Protein AF-A0A7S0US58-F1 (afdb_monomer)

Foldseek 3Di:
DVVVVVQVLLLQLLLPQQDDQDPDDPPDPPGPQASVSSCVVVVLLSVVQVVLCVLQPVVHDDVVLVVVLLVVQQVCPADLFRPQAWKWKQAPLAIDTDDRVHDLVSHDPLQSQLVVVVRVSSSSSCVSHVVVHDNDIDIAGEGADQAQDPVPPPPPCVVDRARAYEYFKHFPVHSYRFGHSPCVRRPVPDSVLLCLLPVDQDDLVQAQAAEEEEADFAFAPPSDVQQWAAEPVRHTDRGVSVSLLVVVVVVVDPRYHYYHDDPLLCLSNYQEYEADQHNGRDPCVVSNLSSVHAYAYEPRSMDGSCNSNDDDPPRHPYDRSHYSCRVVVD

InterPro domains:
  IPR006598 Glycosyl transferase CAP10 domain [PF05686] (82-321)
  IPR006598 Glycosyl transferase CAP10 domain [SM00672] (134-329)
  IPR051091 Protein O-Glucosyltransferase/Glycosyltransferase 90 [PTHR12203] (47-319)

Radius of gyration: 20.92 Å; Cα contacts (8 Å, |Δi|>4): 523; chains: 1; bounding box: 57×38×59 Å

Sequence (330 aa):
MRCQFHGFVFLIFLIFPCKEALSNQKISFEPAKTLLECEKRYSSFKRGFYDDLLPWQVSGINEDLATQLELRSALDGPRTNPTLGVTFVISNDQVLIRGSKTNLSQTFPWYAREYVIYAFVLEHLAKKFRNELPSKAIYLFITTDDTPTDHHDTPNTWKDPYLPLFRYSRTAASVGILIPDWPPYQYALSKEFLSHAYKNPKPWNKRARKMVMSGFAYHRADYDWRTQRYAENGTLAHSPRMYLGEFLAGANRSDIVVSEFIPMQEYGNFTMALHTDGIGFSSRLPKELSLGTLILRESSGYTSFWDRIIQPWVHYVPVYKFRAKEILWA

Organism: NCBI:txid51329

Secondary structure (DSSP, 8-state):
--HHHHHHHHHHHHSS--S---TTSS---PPPSSHHHHHHHTGGGHHHHHHHHGGGTTT---HHHHHHHHHHHHHS-S-SS-TT-EEEEEETTEEEEE--SS-GGGS-HHHHHHHHHHHHHHHHHHHHTTTTS-SS-EEEEE---SS---GGGSTT-TTSPPP-EEESEEETT---EE----HHHHS---HHHHHHHHHSPPPGGGSEEEEEEE-------TTSTTT--B-TTS-B-SSHHHHHHHHHHHTT-TTEEEES---GGGGGGEEEEEE---SS--TTHHHHHHTTPEEEEE--SEEEGGGGT--BTTTBEEE-SS-GGGGGG-

pLDDT: mean 79.07, std 17.09, range [24.03, 97.62]

Mean predicted aligned error: 8.27 Å

Structure (mmCIF, N/CA/C/O backbone):
data_AF-A0A7S0US58-F1
#
_entry.id   AF-A0A7S0US58-F1
#
loop_
_atom_site.group_PDB
_atom_site.id
_atom_site.type_symbol
_atom_site.label_atom_id
_atom_site.label_alt_id
_atom_site.label_comp_id
_atom_site.label_asym_id
_atom_site.label_entity_id
_atom_site.label_seq_id
_atom_site.pdbx_PDB_ins_code
_atom_site.Cartn_x
_atom_site.Cartn_y
_atom_site.Cartn_z
_atom_site.occupancy
_atom_site.B_iso_or_equiv
_atom_site.auth_seq_id
_atom_site.auth_comp_id
_atom_site.auth_asym_id
_atom_site.auth_atom_id
_atom_site.pdbx_PDB_model_num
ATOM 1 N N . MET A 1 1 ? -14.816 -14.844 26.844 1.00 30.86 1 MET A N 1
ATOM 2 C CA . MET A 1 1 ? -14.009 -13.832 26.121 1.00 30.86 1 MET A CA 1
ATOM 3 C C . MET A 1 1 ? -13.858 -14.053 24.602 1.00 30.86 1 MET A C 1
ATOM 5 O O . MET A 1 1 ? -13.259 -13.212 23.956 1.00 30.86 1 MET A O 1
ATOM 9 N N . ARG A 1 2 ? -14.464 -15.078 23.968 1.00 25.69 2 ARG A N 1
ATOM 10 C CA . ARG A 1 2 ? -14.423 -15.261 22.491 1.00 25.69 2 ARG A CA 1
ATOM 11 C C . ARG A 1 2 ? -15.353 -14.327 21.679 1.00 25.69 2 ARG A C 1
ATOM 13 O O . ARG A 1 2 ? -15.178 -14.202 20.469 1.00 25.69 2 ARG A O 1
ATOM 20 N N . CYS A 1 3 ? -16.315 -13.655 22.322 1.00 24.03 3 CYS A N 1
ATOM 21 C CA . CYS A 1 3 ? -17.336 -12.853 21.628 1.00 24.03 3 CYS A CA 1
ATOM 22 C C . CYS A 1 3 ? -16.891 -11.430 21.234 1.00 24.03 3 CYS A C 1
ATOM 24 O O . CYS A 1 3 ? -17.448 -10.878 20.293 1.00 24.03 3 CYS A O 1
ATOM 26 N N . GLN A 1 4 ? -15.876 -10.839 21.880 1.00 31.62 4 GLN A N 1
ATOM 27 C CA . GLN A 1 4 ? -15.386 -9.496 21.511 1.00 31.62 4 GLN A CA 1
ATOM 28 C C . GLN A 1 4 ? -14.518 -9.500 20.241 1.00 31.62 4 GLN A C 1
ATOM 30 O O . GLN A 1 4 ? -14.495 -8.517 19.508 1.00 31.62 4 GLN A O 1
ATOM 35 N N . PHE A 1 5 ? -13.877 -10.631 19.928 1.00 31.95 5 PHE A N 1
ATOM 36 C CA . PHE A 1 5 ? -13.021 -10.771 18.746 1.00 31.95 5 PHE A CA 1
ATOM 37 C C . PHE A 1 5 ? -13.810 -10.823 17.432 1.00 31.95 5 PHE A C 1
ATOM 39 O O . PHE A 1 5 ? -13.337 -10.347 16.405 1.00 31.95 5 PHE A O 1
ATOM 46 N N . HIS A 1 6 ? -15.037 -11.354 17.469 1.00 35.38 6 HIS A N 1
ATOM 47 C CA . HIS A 1 6 ? -15.921 -11.321 16.306 1.00 35.38 6 HIS A CA 1
ATOM 48 C C . HIS A 1 6 ? -16.316 -9.865 16.005 1.00 35.38 6 HIS A C 1
ATOM 50 O O . HIS A 1 6 ? -16.134 -9.435 14.873 1.00 35.38 6 HIS A O 1
ATOM 56 N N . GLY A 1 7 ? -16.685 -9.080 17.034 1.00 37.38 7 GLY A N 1
ATOM 57 C CA . GLY A 1 7 ? -16.943 -7.621 17.005 1.00 37.38 7 GLY A CA 1
ATOM 58 C C . GLY A 1 7 ? -15.948 -6.784 16.195 1.00 37.38 7 GLY A C 1
ATOM 59 O O . GLY A 1 7 ? -16.327 -5.909 15.422 1.00 37.38 7 GLY A O 1
ATOM 60 N N . PHE A 1 8 ? -14.660 -7.056 16.384 1.00 38.62 8 PHE A N 1
ATOM 61 C CA . PHE A 1 8 ? -13.577 -6.259 15.810 1.00 38.62 8 PHE A CA 1
ATOM 62 C C . PHE A 1 8 ? -13.214 -6.704 14.387 1.00 38.62 8 PHE A C 1
ATOM 64 O O . PHE A 1 8 ? -12.979 -5.873 13.514 1.00 38.62 8 PHE A O 1
ATOM 71 N N . VAL A 1 9 ? -13.279 -8.013 14.115 1.00 48.28 9 VAL A N 1
ATOM 72 C CA . VAL A 1 9 ? -13.208 -8.557 12.751 1.00 48.28 9 VAL A CA 1
ATOM 73 C C . VAL A 1 9 ? -14.402 -8.061 11.918 1.00 48.28 9 VAL A C 1
ATOM 75 O O . VAL A 1 9 ? -14.211 -7.709 10.756 1.00 48.28 9 VAL A O 1
ATOM 78 N N . PHE A 1 10 ? -15.595 -7.917 12.520 1.00 48.28 10 PHE A N 1
ATOM 79 C CA . PHE A 1 10 ? -16.778 -7.314 11.885 1.00 48.28 10 PHE A CA 1
ATOM 80 C C . PHE A 1 10 ? -16.511 -5.891 11.397 1.00 48.28 10 PHE A C 1
ATOM 82 O O . PHE A 1 10 ? -16.908 -5.565 10.285 1.00 48.28 10 PHE A O 1
ATOM 89 N N . LEU A 1 11 ? -15.792 -5.070 12.170 1.00 49.00 11 LEU A N 1
ATOM 90 C CA . LEU A 1 11 ? -15.498 -3.690 11.788 1.00 49.00 11 LEU A CA 1
ATOM 91 C C . LEU A 1 11 ? -14.531 -3.582 10.618 1.00 49.00 11 LEU A C 1
ATOM 93 O O . LEU A 1 11 ? -14.578 -2.646 9.835 1.00 49.00 11 LEU A O 1
ATOM 97 N N . ILE A 1 12 ? -13.655 -4.560 10.479 1.00 50.50 12 ILE A N 1
ATOM 98 C CA . ILE A 1 12 ? -12.673 -4.552 9.417 1.00 50.50 12 ILE A CA 1
ATOM 99 C C . ILE A 1 12 ? -13.290 -5.019 8.083 1.00 50.50 12 ILE A C 1
ATOM 101 O O . ILE A 1 12 ? -12.920 -4.530 7.016 1.00 50.50 12 ILE A O 1
ATOM 105 N N . PHE A 1 13 ? -14.330 -5.858 8.138 1.00 46.91 13 PHE A N 1
ATOM 106 C CA . PHE A 1 13 ? -15.211 -6.110 6.992 1.00 46.91 13 PHE A CA 1
ATOM 107 C C . PHE A 1 13 ? -16.133 -4.934 6.659 1.00 46.91 13 PHE A C 1
ATOM 109 O O . PHE A 1 13 ? -16.643 -4.875 5.538 1.00 46.91 13 PHE A O 1
ATOM 116 N N . LEU A 1 14 ? -16.306 -3.976 7.579 1.00 41.66 14 LEU A N 1
ATOM 117 C CA . LEU A 1 14 ? -16.910 -2.695 7.237 1.00 41.66 14 LEU A CA 1
ATOM 118 C C . LEU A 1 14 ? -15.986 -1.896 6.330 1.00 41.66 14 LEU A C 1
ATOM 120 O O . LEU A 1 14 ? -16.503 -1.263 5.436 1.00 41.66 14 LEU A O 1
ATOM 124 N N . ILE A 1 15 ? -14.656 -1.978 6.446 1.00 45.16 15 ILE A N 1
ATOM 125 C CA . ILE A 1 15 ? -13.654 -1.232 5.646 1.00 45.16 15 ILE A CA 1
ATOM 126 C C . ILE A 1 15 ? -13.621 -1.692 4.161 1.00 45.16 15 ILE A C 1
ATOM 128 O O . ILE A 1 15 ? -12.604 -1.643 3.479 1.00 45.16 15 ILE A O 1
ATOM 132 N N . PHE A 1 16 ? -14.760 -2.082 3.593 1.00 39.50 16 PHE A N 1
ATOM 133 C CA . PHE A 1 16 ? -14.989 -2.179 2.162 1.00 39.50 16 PHE A CA 1
ATOM 134 C C . PHE A 1 16 ? -16.171 -1.296 1.763 1.00 39.50 16 PHE A C 1
ATOM 136 O O . PHE A 1 16 ? -17.272 -1.461 2.293 1.00 39.50 16 PHE A O 1
ATOM 143 N N . PRO A 1 17 ? -16.012 -0.392 0.782 1.00 35.12 17 PRO A N 1
ATOM 144 C CA . PRO A 1 17 ? -17.088 0.475 0.356 1.00 35.12 17 PRO A CA 1
ATOM 145 C C . PRO A 1 17 ? -18.034 -0.387 -0.474 1.00 35.12 17 PRO A C 1
ATOM 147 O O . PRO A 1 17 ? -17.830 -0.634 -1.662 1.00 35.12 17 PRO A O 1
ATOM 150 N N . CYS A 1 18 ? -19.067 -0.910 0.168 1.00 38.78 18 CYS A N 1
ATOM 151 C CA . CYS A 1 18 ? -20.062 -1.711 -0.508 1.00 38.78 18 CYS A CA 1
ATOM 152 C C . CYS A 1 18 ? -21.175 -0.778 -1.022 1.00 38.78 18 CYS A C 1
ATOM 154 O O . CYS A 1 18 ? -22.256 -0.766 -0.437 1.00 38.78 18 CYS A O 1
ATOM 156 N N . LYS A 1 19 ? -20.927 0.035 -2.073 1.00 41.12 19 LYS A N 1
ATOM 157 C CA . LYS A 1 19 ? -22.003 0.736 -2.816 1.00 41.12 19 LYS A CA 1
ATOM 158 C C . LYS A 1 19 ? -21.656 1.268 -4.229 1.00 41.12 19 LYS A C 1
ATOM 160 O O . LYS A 1 19 ? -20.634 1.900 -4.459 1.00 41.12 19 LYS A O 1
ATOM 165 N N . GLU A 1 20 ? -22.601 1.021 -5.145 1.00 36.56 20 GLU A N 1
ATOM 166 C CA . GLU A 1 20 ? -23.271 1.964 -6.078 1.00 36.56 20 GLU A CA 1
ATOM 167 C C . GLU A 1 20 ? -22.525 2.814 -7.123 1.00 36.56 20 GLU A C 1
ATOM 169 O O . GLU A 1 20 ? -23.162 3.628 -7.785 1.00 36.56 20 GLU A O 1
ATOM 174 N N . ALA A 1 21 ? -21.248 2.591 -7.421 1.00 34.00 21 ALA A N 1
ATOM 175 C CA . ALA A 1 21 ? -20.608 3.340 -8.513 1.00 34.00 21 ALA A CA 1
ATOM 176 C C . ALA A 1 21 ? -20.764 2.724 -9.925 1.00 34.00 21 ALA A C 1
ATOM 178 O O . ALA A 1 21 ? -20.231 3.285 -10.872 1.00 34.00 21 ALA A O 1
ATOM 179 N N . LEU A 1 22 ? -21.475 1.608 -10.147 1.00 37.38 22 LEU A N 1
ATOM 180 C CA . LEU A 1 22 ? -21.397 0.844 -11.417 1.00 37.38 22 LEU A CA 1
ATOM 181 C C . LEU A 1 22 ? -22.714 0.668 -12.204 1.00 37.38 22 LEU A C 1
ATOM 183 O O . LEU A 1 22 ? -22.825 -0.255 -13.007 1.00 37.38 22 LEU A O 1
ATOM 187 N N . SER A 1 23 ? -23.694 1.570 -12.084 1.00 33.84 23 SER A N 1
ATOM 188 C CA . SER A 1 23 ? -24.804 1.586 -13.052 1.00 33.84 23 SER A CA 1
ATOM 189 C C . SER A 1 23 ? -24.315 2.138 -14.402 1.00 33.84 23 SER A C 1
ATOM 191 O O . SER A 1 23 ? -23.932 3.306 -14.509 1.00 33.84 23 SER A O 1
ATOM 193 N N . ASN A 1 24 ? -24.154 1.233 -15.379 1.00 36.81 24 ASN A N 1
ATOM 194 C CA . ASN A 1 24 ? -24.432 1.394 -16.824 1.00 36.81 24 ASN A CA 1
ATOM 195 C C . ASN A 1 24 ? -23.762 0.332 -17.730 1.00 36.81 24 ASN A C 1
ATOM 197 O O . ASN A 1 24 ? -23.768 0.499 -18.945 1.00 36.81 24 ASN A O 1
ATOM 201 N N . GLN A 1 25 ? -23.239 -0.789 -17.210 1.00 36.00 25 GLN A N 1
ATOM 202 C CA . GLN A 1 25 ? -22.951 -1.986 -18.027 1.00 36.00 25 GLN A CA 1
ATOM 203 C C . GLN A 1 25 ? -23.190 -3.293 -17.248 1.00 36.00 25 GLN A C 1
ATOM 205 O O . GLN A 1 25 ? -23.145 -3.295 -16.024 1.00 36.00 25 GLN A O 1
ATOM 210 N N . LYS A 1 26 ? -23.448 -4.385 -17.990 1.00 36.00 26 LYS A N 1
ATOM 211 C CA . LYS A 1 26 ? -23.805 -5.776 -17.605 1.00 36.00 26 LYS A CA 1
ATOM 212 C C . LYS A 1 26 ? -22.795 -6.528 -16.697 1.00 36.00 26 LYS A C 1
ATOM 214 O O . LYS A 1 26 ? -22.579 -7.721 -16.862 1.00 36.00 26 LYS A O 1
ATOM 219 N N . ILE A 1 27 ? -22.189 -5.861 -15.721 1.00 36.34 27 ILE A N 1
ATOM 220 C CA . ILE A 1 27 ? -21.549 -6.498 -14.567 1.00 36.34 27 ILE A CA 1
ATOM 221 C C . ILE A 1 27 ? -22.292 -5.961 -13.342 1.00 36.34 27 ILE A C 1
ATOM 223 O O . ILE A 1 27 ? -21.920 -4.940 -12.764 1.00 36.34 27 ILE A O 1
ATOM 227 N N . SER A 1 28 ? -23.413 -6.597 -12.992 1.00 36.00 28 SER A N 1
ATOM 228 C CA . SER A 1 28 ? -24.166 -6.250 -11.787 1.00 36.00 28 SER A CA 1
ATOM 229 C C . SER A 1 28 ? -23.396 -6.750 -10.569 1.00 36.00 28 SER A C 1
ATOM 231 O O . SER A 1 28 ? -23.552 -7.889 -10.134 1.00 36.00 28 SER A O 1
ATOM 233 N N . PHE A 1 29 ? -22.545 -5.901 -10.000 1.00 44.81 29 PHE A N 1
ATOM 234 C CA . PHE A 1 29 ? -22.113 -6.109 -8.626 1.00 44.81 29 PHE A CA 1
ATOM 235 C C . PHE A 1 29 ? -23.274 -5.710 -7.719 1.00 44.81 29 PHE A C 1
ATOM 237 O O . PHE A 1 29 ? -23.384 -4.545 -7.337 1.00 44.81 29 PHE A O 1
ATOM 244 N N . GLU A 1 30 ? -24.153 -6.659 -7.393 1.00 45.44 30 GLU A N 1
ATOM 245 C CA . GLU A 1 30 ? -25.135 -6.421 -6.338 1.00 45.44 30 GLU A CA 1
ATOM 246 C C . GLU A 1 30 ? -24.379 -6.061 -5.044 1.00 45.44 30 GLU A C 1
ATOM 248 O O . GLU A 1 30 ? -23.398 -6.733 -4.685 1.00 45.44 30 GLU A O 1
ATOM 253 N N . PRO A 1 31 ? -24.729 -4.944 -4.382 1.00 55.50 31 PRO A N 1
ATOM 254 C CA . PRO A 1 31 ? -24.108 -4.591 -3.118 1.00 55.50 31 PRO A CA 1
ATOM 255 C C . PRO A 1 31 ? -24.490 -5.645 -2.083 1.00 55.50 31 PRO A C 1
ATOM 257 O O . PRO A 1 31 ? -25.644 -6.066 -2.036 1.00 55.50 31 PRO A O 1
ATOM 260 N N . ALA A 1 32 ? -23.541 -6.020 -1.224 1.00 57.69 32 ALA A N 1
ATOM 261 C CA . ALA A 1 32 ? -23.880 -6.816 -0.056 1.00 57.69 32 ALA A CA 1
ATOM 262 C C . ALA A 1 32 ? -24.886 -6.024 0.790 1.00 57.69 32 ALA A C 1
ATOM 264 O O . ALA A 1 32 ? -24.651 -4.854 1.124 1.00 57.69 32 ALA A O 1
ATOM 265 N N . LYS A 1 33 ? -26.026 -6.645 1.067 1.00 71.31 33 LYS A N 1
ATOM 266 C CA . LYS A 1 33 ? -27.138 -6.109 1.854 1.00 71.31 33 LYS A CA 1
ATOM 267 C C . LYS A 1 33 ? -26.963 -6.388 3.344 1.00 71.31 33 LYS A C 1
ATOM 269 O O . LYS A 1 33 ? -27.596 -5.718 4.148 1.00 71.31 33 LYS A O 1
ATOM 274 N N . THR A 1 34 ? -26.111 -7.353 3.688 1.00 75.56 34 THR A N 1
ATOM 275 C CA . THR A 1 34 ? -25.852 -7.823 5.058 1.00 75.56 34 THR A CA 1
ATOM 276 C C . THR A 1 34 ? -24.352 -8.007 5.293 1.00 75.56 34 THR A C 1
ATOM 278 O O . THR A 1 34 ? -23.595 -8.176 4.327 1.00 75.56 34 THR A O 1
ATOM 281 N N . LEU A 1 35 ? -23.895 -8.038 6.553 1.00 68.94 35 LEU A N 1
ATOM 282 C CA . LEU A 1 35 ? -22.494 -8.377 6.848 1.00 68.94 35 LEU A CA 1
ATOM 283 C C . LEU A 1 35 ? -22.123 -9.781 6.377 1.00 68.94 35 LEU A C 1
ATOM 285 O O . LEU A 1 35 ? -21.000 -9.985 5.926 1.00 68.94 35 LEU A O 1
ATOM 289 N N . LEU A 1 36 ? -23.048 -10.741 6.430 1.00 75.81 36 LEU A N 1
ATOM 290 C CA . LEU A 1 36 ? -22.784 -12.108 5.975 1.00 75.81 36 LEU A CA 1
ATOM 291 C C . LEU A 1 36 ? -22.430 -12.151 4.480 1.00 75.81 36 LEU A C 1
ATOM 293 O O . LEU A 1 36 ? -21.547 -12.899 4.058 1.00 75.81 36 LEU A O 1
ATOM 297 N N . GLU A 1 37 ? -23.107 -11.344 3.665 1.00 76.25 37 GLU A N 1
ATOM 298 C CA . GLU A 1 37 ? -22.780 -11.205 2.244 1.00 76.25 37 GLU A CA 1
ATOM 299 C C . GLU A 1 37 ? -21.422 -10.520 2.036 1.00 76.25 37 GLU A C 1
ATOM 301 O O . GLU A 1 37 ? -20.647 -10.961 1.183 1.00 76.25 37 GLU A O 1
ATOM 306 N N . CYS A 1 38 ? -21.093 -9.498 2.838 1.00 70.38 38 CYS A N 1
ATOM 307 C CA . CYS A 1 38 ? -19.760 -8.884 2.840 1.00 70.38 38 CYS A CA 1
ATOM 308 C C . CYS A 1 38 ? -18.674 -9.905 3.195 1.00 70.38 38 CYS A C 1
ATOM 310 O O . CYS A 1 38 ? -17.680 -10.014 2.480 1.00 70.38 38 CYS A O 1
ATOM 312 N N . GLU A 1 39 ? -18.869 -10.680 4.261 1.00 75.00 39 GLU A N 1
ATOM 313 C CA . GLU A 1 39 ? -17.908 -11.682 4.720 1.00 75.00 39 GLU A CA 1
ATOM 314 C C . GLU A 1 39 ? -17.645 -12.725 3.633 1.00 75.00 39 GLU A C 1
ATOM 316 O O . GLU A 1 39 ? -16.491 -13.036 3.341 1.00 75.00 39 GLU A O 1
ATOM 321 N N . LYS A 1 40 ? -18.696 -13.226 2.973 1.00 79.31 40 LYS A N 1
ATOM 322 C CA . LYS A 1 40 ? -18.543 -14.157 1.847 1.00 79.31 40 LYS A CA 1
ATOM 323 C C . LYS A 1 40 ? -17.756 -13.525 0.702 1.00 79.31 40 LYS A C 1
ATOM 325 O O . LYS A 1 40 ? -16.823 -14.145 0.190 1.00 79.31 40 LYS A O 1
ATOM 330 N N . ARG A 1 41 ? -18.104 -12.291 0.325 1.00 78.25 41 ARG A N 1
ATOM 331 C CA . ARG A 1 41 ? -17.490 -11.568 -0.797 1.00 78.25 41 ARG A CA 1
ATOM 332 C C . ARG A 1 41 ? -16.015 -11.240 -0.571 1.00 78.25 41 ARG A C 1
ATOM 334 O O . ARG A 1 41 ? -15.238 -11.306 -1.516 1.00 78.25 41 ARG A O 1
ATOM 341 N N . TYR A 1 42 ? -15.636 -10.897 0.656 1.00 80.31 42 TYR A N 1
ATOM 342 C CA . TYR A 1 42 ? -14.272 -10.495 1.017 1.00 80.31 42 TYR A CA 1
ATOM 343 C C . TYR A 1 42 ? -13.529 -11.566 1.824 1.00 80.31 42 TYR A C 1
ATOM 345 O O . TYR A 1 42 ? -12.492 -11.293 2.430 1.00 80.31 42 TYR A O 1
ATOM 353 N N . SER A 1 43 ? -14.029 -12.803 1.806 1.00 84.81 43 SER A N 1
ATOM 354 C CA . SER A 1 43 ? -13.469 -13.950 2.529 1.00 84.81 43 SER A CA 1
ATOM 355 C C . SER A 1 43 ? -11.991 -14.202 2.218 1.00 84.81 43 SER A C 1
ATOM 357 O O . SER A 1 43 ? -11.250 -14.629 3.102 1.00 84.81 43 SER A O 1
ATOM 359 N N . SER A 1 44 ? -11.527 -13.856 1.014 1.00 86.81 44 SER A N 1
ATOM 360 C CA . SER A 1 44 ? -10.116 -13.956 0.617 1.00 86.81 44 SER A CA 1
ATOM 361 C C . SER A 1 44 ? -9.174 -13.111 1.485 1.00 86.81 44 SER A C 1
ATOM 363 O O . SER A 1 44 ? -8.014 -13.469 1.649 1.00 86.81 44 SER A O 1
ATOM 365 N N . PHE A 1 45 ? -9.661 -12.025 2.093 1.00 86.31 45 PHE A N 1
ATOM 366 C CA . PHE A 1 45 ? -8.872 -11.170 2.987 1.00 86.31 45 PHE A CA 1
ATOM 367 C C . PHE A 1 45 ? -8.896 -11.624 4.450 1.00 86.31 45 PHE A C 1
ATOM 369 O O . PHE A 1 45 ? -8.083 -11.151 5.248 1.00 86.31 45 PHE A O 1
ATOM 376 N N . LYS A 1 46 ? -9.813 -12.535 4.810 1.00 85.00 46 LYS A N 1
ATOM 377 C CA . LYS A 1 46 ? -10.111 -12.926 6.196 1.00 85.00 46 LYS A CA 1
ATOM 378 C C . LYS A 1 46 ? -8.871 -13.417 6.940 1.00 85.00 46 LYS A C 1
ATOM 380 O O . LYS A 1 46 ? -8.624 -12.988 8.062 1.00 85.00 46 LYS A O 1
ATOM 385 N N . ARG A 1 47 ? -8.072 -14.279 6.303 1.0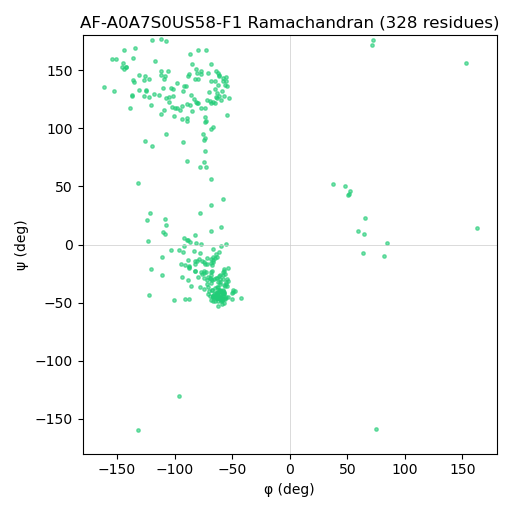0 86.75 47 ARG A N 1
ATOM 386 C CA . ARG A 1 47 ? -6.850 -14.832 6.905 1.00 86.75 47 ARG A CA 1
ATOM 387 C C . ARG A 1 47 ? -5.861 -13.734 7.296 1.00 86.75 47 ARG A C 1
ATOM 389 O O . ARG A 1 47 ? -5.467 -13.677 8.451 1.00 86.75 47 ARG A O 1
ATOM 396 N N . GLY A 1 48 ? -5.545 -12.827 6.372 1.00 87.25 48 GLY A N 1
ATOM 397 C CA . GLY A 1 48 ? -4.590 -11.753 6.645 1.00 87.25 48 GLY A CA 1
ATOM 398 C C . GLY A 1 48 ? -5.053 -10.789 7.742 1.00 87.25 48 GLY A C 1
ATOM 399 O O . GLY A 1 48 ? -4.224 -10.254 8.460 1.00 87.25 48 GLY A O 1
ATOM 400 N N . PHE A 1 49 ? -6.365 -10.595 7.930 1.00 84.62 49 PHE A N 1
ATOM 401 C CA . PHE A 1 49 ? -6.857 -9.821 9.077 1.00 84.62 49 PHE A CA 1
ATOM 402 C C . PHE A 1 49 ? -6.659 -10.537 10.408 1.00 84.62 49 PHE A C 1
ATOM 404 O O . PHE A 1 49 ? -6.322 -9.889 11.393 1.00 84.62 49 PHE A O 1
ATOM 411 N N . TYR A 1 50 ? -6.874 -11.853 10.459 1.00 87.31 50 TYR A N 1
ATOM 412 C CA . TYR A 1 50 ? -6.589 -12.601 11.681 1.00 87.31 50 TYR A CA 1
ATOM 413 C C . TYR A 1 50 ? -5.111 -12.551 12.029 1.00 87.31 50 TYR A C 1
ATOM 415 O O . TYR A 1 50 ? -4.802 -12.322 13.194 1.00 87.31 50 TYR A O 1
ATOM 423 N N . ASP A 1 51 ? -4.238 -12.703 11.030 1.00 89.94 51 ASP A N 1
ATOM 424 C CA . ASP A 1 51 ? -2.788 -12.620 11.207 1.00 89.94 51 ASP A CA 1
ATOM 425 C C . ASP A 1 51 ? -2.385 -11.261 11.814 1.00 89.94 51 ASP A C 1
ATOM 427 O O . ASP A 1 51 ? -1.599 -11.211 12.757 1.00 89.94 51 ASP A O 1
ATOM 431 N N . ASP A 1 52 ? -3.005 -10.169 11.358 1.00 90.56 52 ASP A N 1
ATOM 432 C CA . ASP A 1 52 ? -2.764 -8.818 11.879 1.00 90.56 52 ASP A CA 1
ATOM 433 C C . ASP A 1 52 ? -3.271 -8.606 13.308 1.00 90.56 52 ASP A C 1
ATOM 435 O O . ASP A 1 52 ? -2.743 -7.766 14.026 1.00 90.56 52 ASP A O 1
ATOM 439 N N . LEU A 1 53 ? -4.287 -9.356 13.739 1.00 89.06 53 LEU A N 1
ATOM 440 C CA . LEU A 1 53 ? -4.863 -9.247 15.080 1.00 89.06 53 LEU A CA 1
ATOM 441 C C . LEU A 1 53 ? -4.238 -10.218 16.091 1.00 89.06 53 LEU A C 1
ATOM 443 O O . LEU A 1 53 ? -4.548 -10.125 17.283 1.00 89.06 53 LEU A O 1
ATOM 447 N N . LEU A 1 54 ? -3.361 -11.130 15.651 1.00 88.44 54 LEU A N 1
ATOM 448 C CA . LEU A 1 54 ? -2.689 -12.100 16.522 1.00 88.44 54 LEU A CA 1
ATOM 449 C C . LEU A 1 54 ? -2.031 -11.469 17.761 1.00 88.44 54 LEU A C 1
ATOM 451 O O . LEU A 1 54 ? -2.219 -12.037 18.842 1.00 88.44 54 LEU A O 1
ATOM 455 N N . PRO A 1 55 ? -1.341 -10.308 17.681 1.00 87.69 55 PRO A N 1
ATOM 456 C CA . PRO A 1 55 ? -0.690 -9.714 18.852 1.00 87.69 55 PRO A CA 1
ATOM 457 C C . PRO A 1 55 ? -1.646 -9.416 20.015 1.00 87.69 55 PRO A C 1
ATOM 459 O O . PRO A 1 55 ? -1.233 -9.442 21.171 1.00 87.69 55 PRO A O 1
ATOM 462 N N . TRP A 1 56 ? -2.932 -9.189 19.727 1.00 87.56 56 TRP A N 1
ATOM 463 C CA . TRP A 1 56 ? -3.957 -8.859 20.722 1.00 87.56 56 TRP A CA 1
ATOM 464 C C . TRP A 1 56 ? -4.973 -9.982 20.943 1.00 87.56 56 TRP A C 1
ATOM 466 O O . TRP A 1 56 ? -5.988 -9.771 21.606 1.00 87.56 56 TRP A O 1
ATOM 476 N N . GLN A 1 57 ? 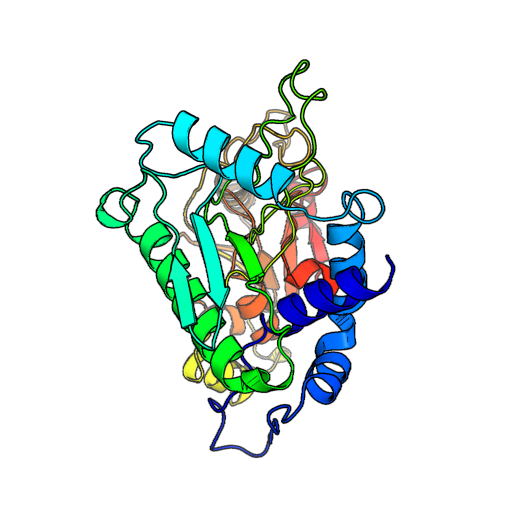-4.738 -11.187 20.412 1.00 85.94 57 GLN A N 1
ATOM 477 C CA . GLN A 1 57 ? -5.707 -12.285 20.503 1.00 85.94 57 GLN A CA 1
ATOM 478 C C . GLN A 1 57 ? -5.987 -12.724 21.945 1.00 85.94 57 GLN A C 1
ATOM 480 O O . GLN A 1 57 ? -7.120 -13.077 22.278 1.00 85.94 57 GLN A O 1
ATOM 485 N N . VAL A 1 58 ? -4.959 -12.701 22.796 1.00 81.69 58 VAL A N 1
ATOM 486 C CA . VAL A 1 58 ? -5.046 -13.146 24.194 1.00 81.69 58 VAL A CA 1
ATOM 487 C C . VAL A 1 58 ? -5.413 -11.993 25.126 1.00 81.69 58 VAL A C 1
ATOM 489 O O . VAL A 1 58 ? -6.304 -12.147 25.958 1.00 81.69 58 VAL A O 1
ATOM 492 N N . SER A 1 59 ? -4.752 -10.841 24.984 1.00 81.12 59 SER A N 1
ATOM 493 C CA . SER A 1 59 ? -4.959 -9.669 25.849 1.00 81.12 59 SER A CA 1
ATOM 494 C C . SER A 1 59 ? -6.236 -8.891 25.525 1.00 81.12 59 SER A C 1
ATOM 496 O O . SER A 1 59 ? -6.750 -8.165 26.373 1.00 81.12 59 SER A O 1
ATOM 498 N N . GLY A 1 60 ? -6.733 -9.021 24.294 1.00 84.25 60 GLY A N 1
ATOM 499 C CA . GLY A 1 60 ? -7.736 -8.129 23.732 1.00 84.25 60 GLY A CA 1
ATOM 500 C C . GLY A 1 60 ? -7.178 -6.738 23.418 1.00 84.25 60 GLY A C 1
ATOM 501 O O . GLY A 1 60 ? -6.051 -6.388 23.776 1.00 84.25 60 GLY A O 1
ATOM 502 N N . ILE A 1 61 ? -8.010 -5.947 22.741 1.00 83.62 61 ILE A N 1
ATOM 503 C CA . ILE A 1 61 ? -7.852 -4.499 22.595 1.00 83.62 61 ILE A CA 1
ATOM 504 C C . ILE A 1 61 ? -8.817 -3.873 23.602 1.00 83.62 61 ILE A C 1
ATOM 506 O O . ILE A 1 61 ? -10.032 -4.020 23.461 1.00 83.62 61 ILE A O 1
ATOM 510 N N . ASN A 1 62 ? -8.281 -3.261 24.655 1.00 78.62 62 ASN A N 1
ATOM 511 C CA . ASN A 1 62 ? -9.044 -2.767 25.801 1.00 78.62 62 ASN A CA 1
ATOM 512 C C . ASN A 1 62 ? -8.878 -1.246 25.988 1.00 78.62 62 ASN A C 1
ATOM 514 O O . ASN A 1 62 ? -8.125 -0.590 25.266 1.00 78.62 62 ASN A O 1
ATOM 518 N N . GLU A 1 63 ? -9.608 -0.686 26.954 1.00 77.00 63 GLU A N 1
ATOM 519 C CA . GLU A 1 63 ? -9.575 0.750 27.265 1.00 77.00 63 GLU A CA 1
ATOM 520 C C . GLU A 1 63 ? -8.199 1.219 27.769 1.00 77.00 63 GLU A C 1
ATOM 522 O O . GLU A 1 63 ? -7.814 2.360 27.510 1.00 77.00 63 GLU A O 1
ATOM 527 N N . ASP A 1 64 ? -7.415 0.345 28.409 1.00 80.69 64 ASP A N 1
ATOM 528 C CA . ASP A 1 64 ? -6.057 0.676 28.855 1.00 80.69 64 ASP A CA 1
ATOM 529 C C . ASP A 1 64 ? -5.125 0.915 27.661 1.00 80.69 64 ASP A C 1
ATOM 531 O O . ASP A 1 64 ? -4.391 1.902 27.639 1.00 80.69 64 ASP A O 1
ATOM 535 N N . LEU A 1 65 ? -5.186 0.061 26.631 1.00 79.25 65 LEU A N 1
ATOM 536 C CA . LEU A 1 65 ? -4.432 0.247 25.386 1.00 79.25 65 LEU A CA 1
ATOM 537 C C . LEU A 1 65 ? -4.848 1.532 24.664 1.00 79.25 65 LEU A C 1
ATOM 539 O O . LEU A 1 65 ? -3.989 2.266 24.178 1.00 79.25 65 LEU A O 1
ATOM 543 N N . ALA A 1 66 ? -6.150 1.827 24.635 1.00 76.88 66 ALA A N 1
ATOM 544 C CA . ALA A 1 66 ? -6.664 3.078 24.086 1.00 76.88 66 ALA A CA 1
ATOM 545 C C . ALA A 1 66 ? -6.112 4.298 24.842 1.00 76.88 66 ALA A C 1
ATOM 547 O O . ALA A 1 66 ? -5.621 5.246 24.231 1.00 76.88 66 ALA A O 1
ATOM 548 N N . THR A 1 67 ? -6.119 4.237 26.173 1.00 80.44 67 THR A N 1
ATOM 549 C CA . THR A 1 67 ? -5.601 5.298 27.044 1.00 80.44 67 THR A CA 1
ATOM 550 C C . THR A 1 67 ? -4.099 5.495 26.851 1.00 80.44 67 THR A C 1
ATOM 552 O O . THR A 1 67 ? -3.637 6.625 26.715 1.00 80.44 67 THR A O 1
ATOM 555 N N . GLN A 1 68 ? -3.319 4.413 26.782 1.00 80.31 68 GLN A N 1
ATOM 556 C CA . GLN A 1 68 ? -1.879 4.491 26.522 1.00 80.31 68 GLN A CA 1
ATOM 557 C C . GLN A 1 68 ? -1.574 5.138 25.173 1.00 80.31 68 GLN A C 1
ATOM 559 O O . GLN A 1 68 ? -0.643 5.936 25.067 1.00 80.31 68 GLN A O 1
ATOM 564 N N . LEU A 1 69 ? -2.360 4.820 24.148 1.00 77.88 69 LEU A N 1
ATOM 565 C CA . LEU A 1 69 ? -2.190 5.393 22.823 1.00 77.88 69 LEU A CA 1
ATOM 566 C C . LEU A 1 69 ? -2.497 6.891 22.815 1.00 77.88 69 LEU A C 1
ATOM 568 O O . LEU A 1 69 ? -1.707 7.666 22.281 1.00 77.88 69 LEU A O 1
ATOM 572 N N . GLU A 1 70 ? -3.577 7.314 23.471 1.00 76.75 70 GLU A N 1
ATOM 573 C CA . GLU A 1 70 ? -3.906 8.733 23.644 1.00 76.75 70 GLU A CA 1
ATOM 574 C C . GLU A 1 70 ? -2.813 9.486 24.410 1.00 76.75 70 GLU A C 1
ATOM 576 O O . GLU A 1 70 ? -2.405 10.573 23.997 1.00 76.75 70 GLU A O 1
ATOM 581 N N . LEU A 1 71 ? -2.284 8.892 25.484 1.00 78.94 71 LEU A N 1
ATOM 582 C CA . LEU A 1 71 ? -1.180 9.466 26.253 1.00 78.94 71 LEU A CA 1
ATOM 583 C C . LEU A 1 71 ? 0.081 9.614 25.400 1.00 78.94 71 LEU A C 1
ATOM 585 O O . LEU A 1 71 ? 0.693 10.680 25.397 1.00 78.94 71 LEU A O 1
ATOM 589 N N . ARG A 1 72 ? 0.458 8.585 24.634 1.00 77.25 72 ARG A N 1
ATOM 590 C CA . ARG A 1 72 ? 1.630 8.657 23.751 1.00 77.25 72 ARG A CA 1
ATOM 591 C C . ARG A 1 72 ? 1.421 9.644 22.603 1.00 77.25 72 ARG A C 1
ATOM 593 O O . ARG A 1 72 ? 2.332 10.407 22.303 1.00 77.25 72 ARG A O 1
ATOM 600 N N . SER A 1 73 ? 0.222 9.704 22.024 1.00 73.19 73 SER A N 1
ATOM 601 C CA . SER A 1 73 ? -0.145 10.709 21.016 1.00 73.19 73 SER A CA 1
ATOM 602 C C . SER A 1 73 ? -0.032 12.131 21.583 1.00 73.19 73 SER A C 1
ATOM 604 O O . SER A 1 73 ? 0.503 13.025 20.932 1.00 73.19 73 SER A O 1
ATOM 606 N N . ALA A 1 74 ? -0.435 12.344 22.840 1.00 70.75 74 ALA A N 1
ATOM 607 C CA . ALA A 1 74 ? -0.296 13.632 23.517 1.00 70.75 74 ALA A CA 1
ATOM 608 C C . ALA A 1 74 ? 1.165 14.027 23.817 1.00 70.75 74 ALA A C 1
ATOM 610 O O . ALA A 1 74 ? 1.440 15.223 23.985 1.00 70.75 74 ALA A O 1
ATOM 611 N N . LEU A 1 75 ? 2.073 13.046 23.897 1.00 71.31 75 LEU A N 1
ATOM 612 C CA . LEU A 1 75 ? 3.515 13.225 24.101 1.00 71.31 75 LEU A CA 1
ATOM 613 C C . LEU A 1 75 ? 4.298 13.413 22.794 1.00 71.31 75 LEU A C 1
ATOM 615 O O . LEU A 1 75 ? 5.394 13.963 22.843 1.00 71.31 75 LEU A O 1
ATOM 619 N N . ASP A 1 76 ? 3.743 13.026 21.639 1.00 65.69 76 ASP A N 1
ATOM 620 C CA . ASP A 1 76 ? 4.423 13.110 20.331 1.00 65.69 76 ASP A CA 1
ATOM 621 C C . ASP A 1 76 ? 4.671 14.570 19.866 1.00 65.69 76 ASP A C 1
ATOM 623 O O . ASP A 1 76 ? 5.358 14.831 18.879 1.00 65.69 76 ASP A O 1
ATOM 627 N N . GLY A 1 77 ? 4.182 15.549 20.638 1.00 59.69 77 GLY A N 1
ATOM 628 C CA . GLY A 1 77 ? 4.373 16.979 20.412 1.00 59.69 77 GLY A CA 1
ATOM 629 C C . GLY A 1 77 ? 3.572 17.505 19.214 1.00 59.69 77 GLY A C 1
ATOM 630 O O . GLY A 1 77 ? 2.900 16.744 18.518 1.00 59.69 77 GLY A O 1
ATOM 631 N N . PRO A 1 78 ? 3.599 18.824 18.953 1.00 56.56 78 PRO A N 1
ATOM 632 C CA . PRO A 1 78 ? 3.000 19.406 17.757 1.00 56.56 78 PRO A CA 1
ATOM 633 C C . PRO A 1 78 ? 3.879 19.091 16.537 1.00 56.56 78 PRO A C 1
ATOM 635 O O . PRO A 1 78 ? 4.576 19.955 16.008 1.00 56.56 78 PRO A O 1
ATOM 638 N N . ARG A 1 79 ? 3.905 17.827 16.109 1.00 56.94 79 ARG A N 1
ATOM 639 C CA . ARG A 1 79 ? 4.478 17.444 14.818 1.00 56.94 79 ARG A CA 1
ATOM 640 C C . ARG A 1 79 ? 3.465 17.726 13.716 1.00 56.94 79 ARG A C 1
ATOM 642 O O . ARG A 1 79 ? 2.262 17.564 13.900 1.00 56.94 79 ARG A O 1
ATOM 649 N N . THR A 1 80 ? 3.967 18.080 12.537 1.00 54.34 80 THR A N 1
ATOM 650 C CA . THR A 1 80 ? 3.165 18.178 11.306 1.00 54.34 80 THR A CA 1
ATOM 651 C C . THR A 1 80 ? 2.604 16.818 10.861 1.00 54.34 80 THR A C 1
ATOM 653 O O . THR A 1 80 ? 1.722 16.766 10.005 1.00 54.34 80 THR A O 1
ATOM 656 N N . ASN A 1 81 ? 3.062 15.709 11.452 1.00 55.72 81 ASN A N 1
ATOM 657 C CA . ASN A 1 81 ? 2.505 14.373 11.259 1.00 55.72 81 ASN A CA 1
ATOM 658 C C . ASN A 1 81 ? 2.444 13.620 12.605 1.00 55.72 81 ASN A C 1
ATOM 660 O O . ASN A 1 81 ? 3.502 13.417 13.205 1.00 55.72 81 ASN A O 1
ATOM 664 N N . PRO A 1 82 ? 1.257 13.240 13.117 1.00 59.84 82 PRO A N 1
ATOM 665 C CA . PRO A 1 82 ? 1.166 12.417 14.315 1.00 59.84 82 PRO A CA 1
ATOM 666 C C . PRO A 1 82 ? 1.580 10.989 13.960 1.00 59.84 82 PRO A C 1
ATOM 668 O O . PRO A 1 82 ? 0.841 10.274 13.286 1.00 59.84 82 PRO A O 1
ATOM 671 N N . THR A 1 83 ? 2.739 10.550 14.441 1.00 66.44 83 THR A N 1
ATOM 672 C CA . THR A 1 83 ? 3.286 9.219 14.124 1.00 66.44 83 THR A CA 1
ATOM 673 C C . THR A 1 83 ? 2.336 8.105 14.589 1.00 66.44 83 THR A C 1
ATOM 675 O O . THR A 1 83 ? 2.178 7.066 13.948 1.00 66.44 83 THR A O 1
ATOM 678 N N . LEU A 1 84 ? 1.626 8.360 15.693 1.00 74.12 84 LEU A N 1
ATOM 679 C CA . LEU A 1 84 ? 0.640 7.457 16.295 1.00 74.12 84 LEU A CA 1
ATOM 680 C C . LEU A 1 84 ? -0.783 7.620 15.738 1.00 74.12 84 LEU A C 1
ATOM 682 O O . LEU A 1 84 ? -1.701 6.940 16.197 1.00 74.12 84 LEU A O 1
ATOM 686 N N . GLY A 1 85 ? -0.967 8.486 14.740 1.00 81.44 85 GLY A N 1
ATOM 687 C CA . GLY A 1 85 ? -2.236 8.675 14.057 1.00 81.44 85 GLY A CA 1
ATOM 688 C C . GLY A 1 85 ? -3.289 9.452 14.849 1.00 81.44 85 GLY A C 1
ATOM 689 O O . GLY A 1 85 ? -2.989 10.222 15.764 1.00 81.44 85 GLY A O 1
ATOM 690 N N . VAL A 1 86 ? -4.546 9.252 14.460 1.00 84.44 86 VAL A N 1
ATOM 691 C CA . VAL A 1 86 ? -5.737 9.911 14.998 1.00 84.44 86 VAL A CA 1
ATOM 692 C C . VAL A 1 86 ? -6.747 8.859 15.459 1.00 84.44 86 VAL A C 1
ATOM 694 O O . VAL A 1 86 ? -6.896 7.795 14.852 1.00 84.44 86 VAL A O 1
ATOM 697 N N . THR A 1 87 ? -7.464 9.167 16.541 1.00 87.12 87 THR A N 1
ATOM 698 C CA . THR A 1 87 ? -8.489 8.279 17.102 1.00 87.12 87 THR A CA 1
ATOM 699 C C . THR A 1 87 ? -9.851 8.551 16.469 1.00 87.12 87 THR A C 1
ATOM 701 O O . THR A 1 87 ? -10.400 9.647 16.586 1.00 87.12 87 THR A O 1
ATOM 704 N N . PHE A 1 88 ? -10.426 7.526 15.851 1.00 89.81 88 PHE A N 1
ATOM 705 C CA . PHE A 1 88 ? -11.796 7.497 15.356 1.00 89.81 88 PHE A CA 1
ATOM 706 C C . PHE A 1 88 ? -12.665 6.712 16.333 1.00 89.81 88 PHE A C 1
ATOM 708 O O . PHE A 1 88 ? -12.299 5.621 16.770 1.00 89.81 88 PHE A O 1
ATOM 715 N N . VAL A 1 89 ? -13.832 7.257 16.655 1.00 89.88 89 VAL A N 1
ATOM 716 C CA . VAL A 1 89 ? -14.825 6.630 17.523 1.00 89.88 89 VAL A CA 1
ATOM 717 C C . VAL A 1 89 ? -16.114 6.467 16.738 1.00 89.88 89 VAL A C 1
ATOM 719 O O . VAL A 1 89 ? -16.694 7.450 16.284 1.00 89.88 89 VAL A O 1
ATOM 722 N N . ILE A 1 90 ? -16.569 5.229 16.583 1.00 90.56 90 ILE A N 1
ATOM 723 C CA . ILE A 1 90 ? -17.843 4.904 15.940 1.00 90.56 90 ILE A CA 1
ATOM 724 C C . ILE A 1 90 ? -18.862 4.643 17.042 1.00 90.56 90 ILE A C 1
ATOM 726 O O . ILE A 1 90 ? -18.683 3.722 17.839 1.00 90.56 90 ILE A O 1
ATOM 730 N N . SER A 1 91 ? -19.915 5.453 17.107 1.00 88.50 91 SER A N 1
ATOM 731 C CA . SER A 1 91 ? -20.972 5.336 18.114 1.00 88.50 91 SER A CA 1
ATOM 732 C C . SER A 1 91 ? -22.283 5.883 17.563 1.00 88.50 91 SER A C 1
ATOM 734 O O . SER A 1 91 ? -22.291 6.979 17.010 1.00 88.50 91 SER A O 1
ATOM 736 N N . ASN A 1 92 ? -23.387 5.145 17.718 1.00 84.06 92 ASN A N 1
ATOM 737 C CA . ASN A 1 92 ? -24.734 5.583 17.318 1.00 84.06 92 ASN A CA 1
ATOM 738 C C . ASN A 1 92 ? -24.798 6.170 15.890 1.00 84.06 92 ASN A C 1
ATOM 740 O O . ASN A 1 92 ? -25.301 7.274 15.691 1.00 84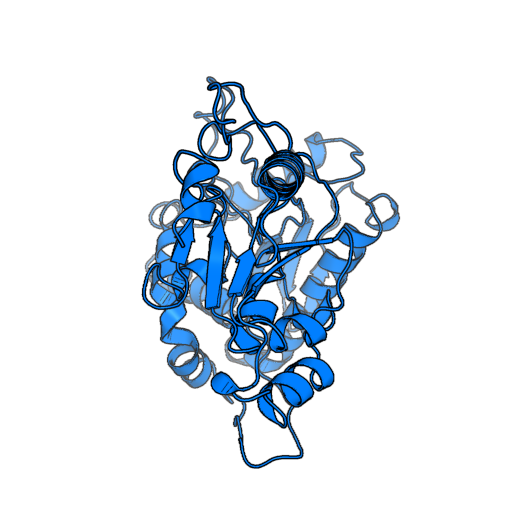.06 92 ASN A O 1
ATOM 744 N N . ASP A 1 93 ? -24.247 5.456 14.904 1.00 81.75 93 ASP A N 1
ATOM 745 C CA . ASP A 1 93 ? -24.186 5.853 13.482 1.00 81.75 93 ASP A CA 1
ATOM 746 C C . ASP A 1 93 ? -23.352 7.107 13.180 1.00 81.75 93 ASP A C 1
ATOM 748 O O . ASP A 1 93 ? -23.356 7.610 12.052 1.00 81.75 93 ASP A O 1
ATOM 752 N N . GLN A 1 94 ? -22.616 7.605 14.171 1.00 87.94 94 GLN A N 1
ATOM 753 C CA . GLN A 1 94 ? -21.720 8.742 14.045 1.00 87.94 94 GLN A CA 1
ATOM 754 C C . GLN A 1 94 ? -20.270 8.285 14.101 1.00 87.94 94 GLN A C 1
ATOM 756 O O . GLN A 1 94 ? -19.906 7.361 14.833 1.00 87.94 94 GLN A O 1
ATOM 761 N N . VAL A 1 95 ? -19.435 8.981 13.334 1.00 90.38 95 VAL A N 1
ATOM 762 C CA . VAL A 1 95 ? -17.983 8.880 13.425 1.00 90.38 95 VAL A CA 1
ATOM 763 C C . VAL A 1 95 ? -17.474 10.170 14.026 1.00 90.38 95 VAL A C 1
ATOM 765 O O . VAL A 1 95 ? -17.617 11.244 13.446 1.00 90.38 95 VAL A O 1
ATOM 768 N N . LEU A 1 96 ? -16.895 10.051 15.210 1.00 89.44 96 LEU A N 1
ATOM 769 C CA . LEU A 1 96 ? -16.256 11.144 15.914 1.00 89.44 96 LEU A CA 1
ATOM 770 C C . LEU A 1 96 ? -14.751 10.995 15.755 1.00 89.44 96 LEU A C 1
ATOM 772 O O . LEU A 1 96 ? -14.199 9.912 15.935 1.00 89.44 96 LEU A O 1
ATOM 776 N N . ILE A 1 97 ? -14.081 12.095 15.454 1.00 86.50 97 ILE A N 1
ATOM 777 C CA . ILE A 1 97 ? -12.628 12.163 15.528 1.00 86.50 97 ILE A CA 1
ATOM 778 C C . ILE A 1 97 ? -12.306 12.712 16.912 1.00 86.50 97 ILE A C 1
ATOM 780 O O . ILE A 1 97 ? -12.578 13.880 17.200 1.00 86.50 97 ILE A O 1
ATOM 784 N N . ARG A 1 98 ? -11.793 11.862 17.803 1.00 79.00 98 ARG A N 1
ATOM 785 C CA . ARG A 1 98 ? -11.427 12.298 19.150 1.00 79.00 98 ARG A CA 1
ATOM 786 C C . ARG A 1 98 ? -10.153 13.124 19.030 1.00 79.00 98 ARG A C 1
ATOM 788 O O . ARG A 1 98 ? -9.133 12.627 18.556 1.00 79.00 98 ARG A O 1
ATOM 795 N N . GLY A 1 99 ? -10.251 14.396 19.413 1.00 61.78 99 GLY A N 1
ATOM 796 C CA . GLY A 1 99 ? -9.186 15.374 19.225 1.00 61.78 99 GLY A CA 1
ATOM 797 C C . GLY A 1 99 ? -7.865 14.907 19.829 1.00 61.78 99 GLY A C 1
ATOM 798 O O . GLY A 1 99 ? -7.714 14.855 21.047 1.00 61.78 99 GLY A O 1
ATOM 799 N N . SER A 1 100 ? -6.897 14.610 18.967 1.00 57.94 100 SER A N 1
ATOM 800 C CA . SER A 1 100 ? -5.481 14.699 19.304 1.00 57.94 100 SER A CA 1
ATOM 801 C C . SER A 1 100 ? -5.115 16.176 19.482 1.00 57.94 100 SER A C 1
ATOM 803 O O . SER A 1 100 ? -5.732 17.043 18.862 1.00 57.94 100 SER A O 1
ATOM 805 N N . LYS A 1 101 ? -4.063 16.497 20.247 1.00 57.38 101 LYS A N 1
ATOM 806 C CA . LYS A 1 101 ? -3.458 17.848 20.201 1.00 57.38 101 LYS A CA 1
ATOM 807 C C . LYS A 1 101 ? -3.075 18.267 18.774 1.00 57.38 101 LYS A C 1
ATOM 809 O O . LYS A 1 101 ? -2.928 19.454 18.503 1.00 57.38 101 LYS A O 1
ATOM 814 N N . THR A 1 102 ? -2.925 17.301 17.872 1.00 59.91 102 THR A N 1
ATOM 815 C CA . THR A 1 102 ? -2.759 17.517 16.442 1.00 59.91 102 THR A CA 1
ATOM 816 C C . THR A 1 102 ? -4.033 18.108 15.858 1.00 59.91 102 THR A C 1
ATOM 818 O O . THR A 1 102 ? -5.016 17.409 15.609 1.00 59.91 102 THR A O 1
ATOM 821 N N . ASN A 1 103 ? -4.009 19.415 15.631 1.00 70.00 103 ASN A N 1
ATOM 822 C CA . ASN A 1 103 ? -5.000 20.070 14.802 1.00 70.00 103 ASN A CA 1
ATOM 823 C C . ASN A 1 103 ? -4.819 19.565 13.361 1.00 70.00 103 ASN A C 1
ATOM 825 O O . ASN A 1 103 ? -3.736 19.712 12.795 1.00 70.00 103 ASN A O 1
ATOM 829 N N . LEU A 1 104 ? -5.857 18.982 12.750 1.00 74.56 104 LEU A N 1
ATOM 830 C CA . LEU A 1 104 ? -5.788 18.528 11.353 1.00 74.56 104 LEU A CA 1
ATOM 831 C C . LEU A 1 104 ? -5.428 19.673 10.387 1.00 74.56 104 LEU A C 1
ATOM 833 O O . LEU A 1 104 ? -4.865 19.426 9.327 1.00 74.56 104 LEU A O 1
ATOM 837 N N . SER A 1 105 ? -5.682 20.934 10.749 1.00 75.75 105 SER A N 1
ATOM 838 C CA . SER A 1 105 ? -5.236 22.084 9.953 1.00 75.75 105 SER A CA 1
ATOM 839 C C . SER A 1 105 ? -3.724 22.338 10.020 1.00 75.75 105 SER A C 1
ATOM 841 O O . SER A 1 105 ? -3.221 23.181 9.286 1.00 75.75 105 SER A O 1
ATOM 843 N N . GLN A 1 106 ? -3.007 21.678 10.933 1.00 75.56 106 GLN A N 1
ATOM 844 C CA . GLN A 1 106 ? -1.555 21.777 11.109 1.00 75.56 106 GLN A CA 1
ATOM 845 C C . GLN A 1 106 ? -0.808 20.571 10.524 1.00 75.56 106 GLN A C 1
ATOM 847 O O . GLN A 1 106 ? 0.423 20.573 10.522 1.00 75.56 106 GLN A O 1
ATOM 852 N N . THR A 1 107 ? -1.521 19.549 10.030 1.00 77.56 107 THR A N 1
ATOM 853 C CA . THR A 1 107 ? -0.886 18.449 9.297 1.00 77.56 107 THR A CA 1
ATOM 854 C C . THR A 1 107 ? -0.736 18.771 7.811 1.00 77.56 107 THR A C 1
ATOM 856 O O . THR A 1 107 ? -1.352 19.707 7.295 1.00 77.56 107 THR A O 1
ATOM 859 N N . PHE A 1 108 ? 0.104 18.012 7.106 1.00 81.62 108 PHE A N 1
ATOM 860 C CA . PHE A 1 108 ? 0.239 18.155 5.664 1.00 81.62 108 PHE A CA 1
ATOM 861 C C . PHE A 1 108 ? -1.115 17.942 4.965 1.00 81.62 108 PHE A C 1
ATOM 863 O O . PHE A 1 108 ? -1.862 17.030 5.338 1.00 81.62 108 PHE A O 1
ATOM 870 N N . PRO A 1 109 ? -1.438 18.730 3.920 1.00 84.50 109 PRO A N 1
ATOM 871 C CA . PRO A 1 109 ? -2.742 18.656 3.262 1.00 84.50 109 PRO A CA 1
ATOM 872 C C . PRO A 1 109 ? -3.119 17.259 2.758 1.00 84.50 109 PRO A C 1
ATOM 874 O O . PRO A 1 109 ? -4.296 16.897 2.778 1.00 84.50 109 PRO A O 1
ATOM 877 N N . TRP A 1 110 ? -2.141 16.460 2.315 1.00 81.69 110 TRP A N 1
ATOM 878 C CA . TRP A 1 110 ? -2.403 15.094 1.862 1.00 81.69 110 TRP A CA 1
ATOM 879 C C . TRP A 1 110 ? -2.797 14.169 3.019 1.00 81.69 110 TRP A C 1
ATOM 881 O O . TRP A 1 110 ? -3.813 13.497 2.889 1.00 81.69 110 TRP A O 1
ATOM 891 N N . TYR A 1 111 ? -2.118 14.215 4.171 1.00 83.31 111 TYR A N 1
ATOM 892 C CA . TYR A 1 111 ? -2.506 13.448 5.365 1.00 83.31 111 TYR A CA 1
ATOM 893 C C . TYR A 1 111 ? -3.876 13.864 5.910 1.00 83.31 111 TYR A C 1
ATOM 895 O O . TYR A 1 111 ? -4.719 13.010 6.184 1.00 83.31 111 TYR A O 1
ATOM 903 N N . ALA A 1 112 ? -4.154 15.172 5.994 1.00 84.94 112 ALA A N 1
ATOM 904 C CA . ALA A 1 112 ? -5.482 15.663 6.375 1.00 84.94 112 ALA A CA 1
ATOM 905 C C . ALA A 1 112 ? -6.575 15.087 5.462 1.00 84.94 112 ALA A C 1
ATOM 907 O O . ALA A 1 112 ? -7.614 14.621 5.936 1.00 84.94 112 ALA A O 1
ATOM 908 N N . ARG A 1 113 ? -6.328 15.084 4.145 1.00 86.06 113 ARG A N 1
ATOM 909 C CA . ARG A 1 113 ? -7.250 14.516 3.161 1.00 86.06 113 ARG A CA 1
ATOM 910 C C . ARG A 1 113 ? -7.481 13.023 3.394 1.00 86.06 113 ARG A C 1
ATOM 912 O O . ARG A 1 113 ? -8.619 12.579 3.259 1.00 86.06 113 ARG A O 1
ATOM 919 N N . GLU A 1 114 ? -6.456 12.256 3.754 1.00 86.62 114 GLU A N 1
ATOM 920 C CA . GLU A 1 114 ? -6.623 10.834 4.068 1.00 86.62 114 GLU A CA 1
ATOM 921 C C . GLU A 1 114 ? -7.529 10.615 5.281 1.00 86.62 114 GLU A C 1
ATOM 923 O O . GLU A 1 114 ? -8.466 9.822 5.198 1.00 86.62 114 GLU A O 1
ATOM 928 N N . TYR A 1 115 ? -7.327 11.358 6.374 1.00 88.50 115 TYR A N 1
ATOM 929 C CA . TYR A 1 115 ? -8.197 11.268 7.551 1.00 88.50 115 TYR A CA 1
ATOM 930 C C . TYR A 1 115 ? -9.653 11.605 7.229 1.00 88.50 115 TYR A C 1
ATOM 932 O O . TYR A 1 115 ? -10.560 10.923 7.706 1.00 88.50 115 TYR A O 1
ATOM 940 N N . VAL A 1 116 ? -9.891 12.614 6.386 1.00 88.88 116 VAL A N 1
ATOM 941 C CA . VAL A 1 116 ? -11.241 12.958 5.913 1.00 88.88 116 VAL A CA 1
ATOM 942 C C . VAL A 1 116 ? -11.851 11.814 5.097 1.00 88.88 116 VAL A C 1
ATOM 944 O O . VAL A 1 116 ? -13.027 11.502 5.272 1.00 88.88 116 VAL A O 1
ATOM 947 N N . ILE A 1 117 ? -11.065 11.151 4.243 1.00 88.19 117 ILE A N 1
ATOM 948 C CA . ILE A 1 117 ? -11.518 9.974 3.488 1.00 88.19 117 ILE A CA 1
ATOM 949 C C . ILE A 1 117 ? -11.866 8.824 4.440 1.00 88.19 117 ILE A C 1
ATOM 951 O O . ILE A 1 117 ? -12.940 8.240 4.302 1.00 88.19 117 ILE A O 1
ATOM 955 N N . TYR A 1 118 ? -11.016 8.524 5.427 1.00 89.75 118 TYR A N 1
ATOM 956 C CA . TYR A 1 118 ? -11.322 7.515 6.443 1.00 89.75 118 TYR A CA 1
ATOM 957 C C . TYR A 1 118 ? -12.603 7.863 7.205 1.00 89.75 118 TYR A C 1
ATOM 959 O O . TYR A 1 118 ? -13.470 7.002 7.328 1.00 89.75 118 TYR A O 1
ATOM 967 N N . ALA A 1 119 ? -12.775 9.115 7.642 1.00 90.38 119 ALA A N 1
ATOM 968 C CA . ALA A 1 119 ? -13.989 9.569 8.323 1.00 90.38 119 ALA A CA 1
ATOM 969 C C . ALA A 1 119 ? -15.239 9.332 7.465 1.00 90.38 119 ALA A C 1
ATOM 971 O O . ALA A 1 119 ? -16.197 8.716 7.927 1.00 90.38 119 ALA A O 1
ATOM 972 N N . PHE A 1 120 ? -15.195 9.764 6.200 1.00 89.31 120 PHE A N 1
ATOM 973 C CA . PHE A 1 120 ? -16.291 9.608 5.247 1.00 89.31 120 PHE A CA 1
ATOM 974 C C . PHE A 1 120 ? -16.659 8.138 5.033 1.00 89.31 120 PHE A C 1
ATOM 976 O O . PHE A 1 120 ? -17.834 7.765 5.081 1.00 89.31 120 PHE A O 1
ATOM 983 N N . VAL A 1 121 ? -15.656 7.285 4.804 1.00 87.19 121 VAL A N 1
ATOM 984 C CA . VAL A 1 121 ? -15.901 5.864 4.564 1.00 87.19 121 VAL A CA 1
ATOM 985 C C . VAL A 1 121 ? -16.445 5.200 5.826 1.00 87.19 121 VAL A C 1
ATOM 987 O O . VAL A 1 121 ? -17.481 4.546 5.752 1.00 87.19 121 VAL A O 1
ATOM 990 N N . LEU A 1 122 ? -15.825 5.411 6.989 1.00 89.56 122 LEU A N 1
ATOM 991 C CA . LEU A 1 122 ? -16.301 4.857 8.260 1.00 89.56 122 LEU A CA 1
ATOM 992 C C . LEU A 1 122 ? -17.733 5.299 8.580 1.00 89.56 122 LEU A C 1
ATOM 994 O O . LEU A 1 122 ? -18.525 4.480 9.035 1.00 89.56 122 LEU A O 1
ATOM 998 N N . GLU A 1 123 ? -18.097 6.551 8.301 1.00 90.12 123 GLU A N 1
ATOM 999 C CA . GLU A 1 123 ? -19.451 7.059 8.537 1.00 90.12 123 GLU A CA 1
ATOM 1000 C C . GLU A 1 123 ? -20.469 6.375 7.625 1.00 90.12 123 GLU A C 1
ATOM 1002 O O . GLU A 1 123 ? -21.531 5.937 8.078 1.00 90.12 123 GLU A O 1
ATOM 1007 N N . HIS A 1 124 ? -20.137 6.227 6.340 1.00 86.88 124 HIS A N 1
ATOM 1008 C CA . HIS A 1 124 ? -20.984 5.509 5.394 1.00 86.88 124 HIS A CA 1
ATOM 1009 C C . HIS A 1 124 ? -21.250 4.073 5.854 1.00 86.88 124 HIS A C 1
ATOM 1011 O O . HIS A 1 124 ? -22.375 3.574 5.781 1.00 86.88 124 HIS A O 1
ATOM 1017 N N . LEU A 1 125 ? -20.207 3.415 6.344 1.00 83.75 125 LEU A N 1
ATOM 1018 C CA . LEU A 1 125 ? -20.270 2.043 6.810 1.00 83.75 125 LEU A CA 1
ATOM 1019 C C . LEU A 1 125 ? -21.040 1.912 8.116 1.00 83.75 125 LEU A C 1
ATOM 1021 O O . LEU A 1 125 ? -21.873 1.015 8.231 1.00 83.75 125 LEU A O 1
ATOM 1025 N N . ALA A 1 126 ? -20.821 2.828 9.058 1.00 87.19 126 ALA A N 1
ATOM 1026 C CA . ALA A 1 126 ? -21.553 2.857 10.313 1.00 87.19 126 ALA A CA 1
ATOM 1027 C C . ALA A 1 126 ? -23.060 2.976 10.064 1.00 87.19 126 ALA A C 1
ATOM 1029 O O . ALA A 1 126 ? -23.829 2.159 10.558 1.00 87.19 126 ALA A O 1
ATOM 1030 N N . LYS A 1 127 ? -23.476 3.899 9.187 1.00 88.56 127 LYS A N 1
ATOM 1031 C CA . LYS A 1 127 ? -24.883 4.051 8.784 1.00 88.56 127 LYS A CA 1
ATOM 1032 C C . LYS A 1 127 ? -25.429 2.811 8.082 1.00 88.56 127 LYS A C 1
ATOM 1034 O O . LYS A 1 127 ? -26.553 2.392 8.353 1.00 88.56 127 LYS A O 1
ATOM 1039 N N . LYS A 1 128 ? -24.653 2.229 7.161 1.00 84.31 128 LYS A N 1
ATOM 1040 C CA . LYS A 1 128 ? -25.083 1.064 6.375 1.00 84.31 128 LYS A CA 1
ATOM 1041 C C . LYS A 1 128 ? -25.310 -0.168 7.251 1.00 84.31 128 LYS A C 1
ATOM 1043 O O . LYS A 1 128 ? -26.288 -0.880 7.043 1.00 84.31 128 LYS A O 1
ATOM 1048 N N . PHE A 1 129 ? -24.424 -0.406 8.211 1.00 82.94 129 PHE A N 1
ATOM 1049 C CA . PHE A 1 129 ? -24.416 -1.611 9.038 1.00 82.94 129 PHE A CA 1
ATOM 1050 C C . PHE A 1 129 ? -24.847 -1.342 10.482 1.00 82.94 129 PHE A C 1
ATOM 1052 O O . PHE A 1 129 ? -24.559 -2.136 11.371 1.00 82.94 129 PHE A O 1
ATOM 1059 N N . ARG A 1 130 ? -25.576 -0.247 10.725 1.00 87.06 130 ARG A N 1
ATOM 1060 C CA . ARG A 1 130 ? -25.988 0.204 12.062 1.00 87.06 130 ARG A CA 1
ATOM 1061 C C . ARG A 1 130 ? -26.620 -0.871 12.942 1.00 87.06 130 ARG A C 1
ATOM 1063 O O . ARG A 1 130 ? -26.355 -0.942 14.133 1.00 87.06 130 ARG A O 1
ATOM 1070 N N . ASN A 1 131 ? -27.439 -1.733 12.340 1.00 87.81 131 ASN A N 1
ATOM 1071 C CA . ASN A 1 131 ? -28.178 -2.772 13.058 1.00 87.81 131 ASN A CA 1
ATOM 1072 C C . ASN A 1 131 ? -27.288 -3.981 13.393 1.00 87.81 131 ASN A C 1
ATOM 1074 O O . ASN A 1 131 ? -27.706 -4.862 14.136 1.00 87.81 131 ASN A O 1
ATOM 1078 N N . GLU A 1 132 ? -26.098 -4.045 12.800 1.00 85.00 132 GLU A N 1
ATOM 1079 C CA . GLU A 1 132 ? -25.138 -5.136 12.941 1.00 85.00 132 GLU A CA 1
ATOM 1080 C C . GLU A 1 132 ? -23.886 -4.701 13.729 1.00 85.00 132 GLU A C 1
ATOM 1082 O O . GLU A 1 132 ? -23.076 -5.539 14.128 1.00 85.00 132 GLU A O 1
ATOM 1087 N N . LEU A 1 133 ? -23.729 -3.397 13.983 1.00 81.25 133 LEU A N 1
ATOM 1088 C CA . LEU A 1 133 ? -22.685 -2.854 14.842 1.00 81.25 133 LEU A CA 1
ATOM 1089 C C . LEU A 1 133 ? -22.940 -3.191 16.320 1.00 81.25 133 LEU A C 1
ATOM 1091 O O . LEU A 1 133 ? -24.091 -3.244 16.763 1.00 81.25 133 LEU A O 1
ATOM 1095 N N . PRO A 1 134 ? -21.879 -3.385 17.126 1.00 81.88 134 PRO A N 1
ATOM 1096 C CA . PRO A 1 134 ? -22.038 -3.496 18.566 1.00 81.88 134 PRO A CA 1
ATOM 1097 C C . PRO A 1 134 ? -22.636 -2.204 19.137 1.00 81.88 134 PRO A C 1
ATOM 1099 O O . PRO A 1 134 ? -22.322 -1.104 18.696 1.00 81.88 134 PRO A O 1
ATOM 1102 N N . SER A 1 135 ? -23.451 -2.339 20.185 1.00 82.12 135 SER A N 1
ATOM 1103 C CA . SER A 1 135 ? -24.043 -1.197 20.899 1.00 82.12 135 SER A CA 1
ATOM 1104 C C . SER A 1 135 ? -23.020 -0.338 21.649 1.00 82.12 135 SER A C 1
ATOM 1106 O O . SER A 1 135 ? -23.328 0.774 22.069 1.00 82.12 135 SER A O 1
ATOM 1108 N N . LYS A 1 136 ? -21.805 -0.857 21.850 1.00 84.38 136 LYS A N 1
ATOM 1109 C CA . LYS A 1 136 ? -20.691 -0.129 22.458 1.00 84.38 136 LYS A CA 1
ATOM 1110 C C . LYS A 1 136 ? -19.923 0.643 21.393 1.00 84.38 136 LYS A C 1
ATOM 1112 O O . LYS A 1 136 ? -19.761 0.155 20.279 1.00 84.38 136 LYS A O 1
ATOM 1117 N N . ALA A 1 137 ? -19.392 1.799 21.785 1.00 85.25 137 ALA A N 1
ATOM 1118 C CA . ALA A 1 137 ? -18.510 2.582 20.934 1.00 85.25 137 ALA A CA 1
ATOM 1119 C C . ALA A 1 137 ? -17.281 1.766 20.502 1.00 85.25 137 ALA A C 1
ATOM 1121 O O . ALA A 1 137 ? -16.739 0.976 21.281 1.00 85.25 137 ALA A O 1
ATOM 1122 N N . ILE A 1 138 ? -16.843 1.971 19.262 1.00 86.75 138 ILE A N 1
ATOM 1123 C CA . ILE A 1 138 ? -15.688 1.282 18.685 1.00 86.75 138 ILE A CA 1
ATOM 1124 C C . ILE A 1 138 ? -14.583 2.296 18.440 1.00 86.75 138 ILE A C 1
ATOM 1126 O O . ILE A 1 138 ? -14.815 3.318 17.799 1.00 86.75 138 ILE A O 1
ATOM 1130 N N . TYR A 1 139 ? -13.389 1.987 18.932 1.00 85.88 139 TYR A N 1
ATOM 1131 C CA . TYR A 1 139 ? -12.216 2.846 18.844 1.00 85.88 139 TYR A CA 1
ATOM 1132 C C . TYR A 1 139 ? -11.261 2.307 17.782 1.00 85.88 139 TYR A C 1
ATOM 1134 O O . TYR A 1 139 ? -10.884 1.133 17.817 1.00 85.88 139 TYR A O 1
ATOM 1142 N N . LEU A 1 140 ? -10.870 3.170 16.848 1.00 89.00 140 LEU A N 1
ATOM 1143 C CA . LEU A 1 140 ? -9.876 2.885 15.822 1.00 89.00 140 LEU A CA 1
ATOM 1144 C C . LEU A 1 140 ? -8.768 3.921 15.869 1.00 89.00 140 LEU A C 1
ATOM 1146 O O . LEU A 1 140 ? -9.029 5.120 15.856 1.00 89.00 140 LEU A O 1
ATOM 1150 N N . PHE A 1 141 ? -7.533 3.447 15.856 1.00 87.75 141 PHE A N 1
ATOM 1151 C CA . PHE A 1 141 ? -6.351 4.295 15.852 1.00 87.75 141 PHE A CA 1
ATOM 1152 C C . PHE A 1 141 ? -5.726 4.230 14.473 1.00 87.75 141 PHE A C 1
ATOM 1154 O O . PHE A 1 141 ? -5.020 3.276 14.162 1.00 87.75 141 PHE A O 1
ATOM 1161 N N . ILE A 1 142 ? -6.058 5.192 13.621 1.00 89.50 142 ILE A N 1
ATOM 1162 C CA . ILE A 1 142 ? -5.642 5.184 12.219 1.00 89.50 142 ILE A CA 1
ATOM 1163 C C . ILE A 1 142 ? -4.468 6.135 12.069 1.00 89.50 142 ILE A C 1
ATOM 1165 O O . ILE A 1 142 ? -4.580 7.293 12.456 1.00 89.50 142 ILE A O 1
ATOM 1169 N N . THR A 1 143 ? -3.369 5.669 11.484 1.00 87.62 143 THR A N 1
ATOM 1170 C CA . THR A 1 143 ? -2.264 6.527 11.045 1.00 87.62 143 THR A CA 1
ATOM 1171 C C . THR A 1 143 ? -2.220 6.600 9.522 1.00 87.62 143 THR A C 1
ATOM 1173 O O . THR A 1 143 ? -2.500 5.621 8.826 1.00 87.62 143 THR A O 1
ATOM 1176 N N . THR A 1 144 ? -1.895 7.787 9.022 1.00 85.81 144 THR A N 1
ATOM 1177 C CA . THR A 1 144 ? -1.732 8.104 7.596 1.00 85.81 144 THR A CA 1
ATOM 1178 C C . THR A 1 144 ? -0.267 8.317 7.232 1.00 85.81 144 THR A C 1
ATOM 1180 O O . THR A 1 144 ? 0.018 8.809 6.151 1.00 85.81 144 THR A O 1
ATOM 1183 N N . ASP A 1 145 ? 0.668 8.029 8.143 1.00 83.19 145 ASP A N 1
ATOM 1184 C CA . ASP A 1 145 ? 2.095 8.150 7.855 1.00 83.19 145 ASP A CA 1
ATOM 1185 C C . ASP A 1 145 ? 2.508 7.143 6.773 1.00 83.19 145 ASP A C 1
ATOM 1187 O O . ASP A 1 145 ? 2.150 5.962 6.829 1.00 83.19 145 ASP A O 1
ATOM 1191 N N . ASP A 1 146 ? 3.278 7.617 5.796 1.00 81.81 146 ASP A N 1
ATOM 1192 C CA . ASP A 1 146 ? 3.843 6.772 4.749 1.00 81.81 146 ASP A CA 1
ATOM 1193 C C . ASP A 1 146 ? 4.880 5.801 5.302 1.00 81.81 146 ASP A C 1
ATOM 1195 O O . ASP A 1 146 ? 5.074 4.701 4.772 1.00 81.81 146 ASP A O 1
ATOM 1199 N N . THR A 1 147 ? 5.563 6.214 6.369 1.00 79.31 147 THR A N 1
ATOM 1200 C CA . THR A 1 147 ? 6.598 5.410 6.991 1.00 79.31 147 THR A CA 1
ATOM 1201 C C . THR A 1 147 ? 5.964 4.358 7.903 1.00 79.31 147 THR A C 1
ATOM 1203 O O . THR A 1 147 ? 5.253 4.679 8.854 1.00 79.31 147 THR A O 1
ATOM 1206 N N . PRO A 1 148 ? 6.229 3.063 7.673 1.00 70.75 148 PRO A N 1
ATOM 1207 C CA . PRO A 1 148 ? 5.660 1.996 8.493 1.00 70.75 148 PRO A CA 1
ATOM 1208 C C . PRO A 1 148 ? 6.362 1.820 9.848 1.00 70.75 148 PRO A C 1
ATOM 1210 O O . PRO A 1 148 ? 6.394 0.707 10.380 1.00 70.75 148 PRO A O 1
ATOM 1213 N N . THR A 1 149 ? 6.964 2.874 10.402 1.00 63.62 149 THR A N 1
ATOM 1214 C CA . THR A 1 149 ? 7.757 2.767 11.625 1.00 63.62 149 THR A CA 1
ATOM 1215 C C . THR A 1 149 ? 6.846 2.580 12.825 1.00 63.62 149 THR A C 1
ATOM 1217 O O . THR A 1 149 ? 6.219 3.506 13.329 1.00 63.62 149 THR A O 1
ATOM 1220 N N . ASP A 1 150 ? 6.819 1.356 13.321 1.00 61.03 150 ASP A N 1
ATOM 1221 C CA . ASP A 1 150 ? 6.571 1.095 14.725 1.00 61.03 150 ASP A CA 1
ATOM 1222 C C . ASP A 1 150 ? 7.886 1.431 15.439 1.00 61.03 150 ASP A C 1
ATOM 1224 O O . ASP A 1 150 ? 8.912 0.835 15.133 1.00 61.03 150 ASP A O 1
ATOM 1228 N N . HIS A 1 151 ? 7.905 2.417 16.346 1.00 53.66 151 HIS A N 1
ATOM 1229 C CA . HIS A 1 151 ? 9.108 2.906 17.061 1.00 53.66 151 HIS A CA 1
ATOM 1230 C C . HIS A 1 151 ? 9.853 1.847 17.922 1.00 53.66 151 HIS A C 1
ATOM 1232 O O . HIS A 1 151 ? 10.704 2.179 18.750 1.00 53.66 151 HIS A O 1
ATOM 1238 N N . HIS A 1 152 ? 9.553 0.569 17.715 1.00 50.88 152 HIS A N 1
ATOM 1239 C CA . HIS A 1 152 ? 10.035 -0.590 18.447 1.00 50.88 152 HIS A CA 1
ATOM 1240 C C . HIS A 1 152 ? 11.466 -1.019 18.064 1.00 50.88 152 HIS A C 1
ATOM 1242 O O . HIS A 1 152 ? 12.053 -1.844 18.757 1.00 50.88 152 HIS A O 1
ATOM 1248 N N . ASP A 1 153 ? 12.070 -0.426 17.026 1.00 45.47 153 ASP A N 1
ATOM 1249 C CA . ASP A 1 153 ? 13.469 -0.698 16.647 1.00 45.47 153 ASP A CA 1
ATOM 1250 C C . ASP A 1 153 ? 14.503 -0.005 17.554 1.00 45.47 153 ASP A C 1
ATOM 1252 O O . ASP A 1 153 ? 15.710 -0.178 17.382 1.00 45.47 153 ASP A O 1
ATOM 1256 N N . THR A 1 154 ? 14.073 0.753 18.569 1.00 49.31 154 THR A N 1
ATOM 1257 C CA . THR A 1 154 ? 14.998 1.195 19.620 1.00 49.31 154 THR A CA 1
ATOM 1258 C C . THR A 1 154 ? 15.187 0.054 20.632 1.00 49.31 154 THR A C 1
ATOM 1260 O O . THR A 1 154 ? 14.203 -0.371 21.235 1.00 49.31 154 THR A O 1
ATOM 1263 N N . PRO A 1 155 ? 16.417 -0.441 20.890 1.00 40.66 155 PRO A N 1
ATOM 1264 C CA . PRO A 1 155 ? 16.685 -1.649 21.694 1.00 40.66 155 PRO A CA 1
ATOM 1265 C C . PRO A 1 155 ? 16.119 -1.708 23.132 1.00 40.66 155 PRO A C 1
ATOM 1267 O O . PRO A 1 155 ? 16.302 -2.713 23.807 1.00 40.66 155 PRO A O 1
ATOM 1270 N N . ASN A 1 156 ? 15.400 -0.686 23.608 1.00 43.62 156 ASN A N 1
ATOM 1271 C CA . ASN A 1 156 ? 14.806 -0.605 24.944 1.00 43.62 156 ASN A CA 1
ATOM 1272 C C . ASN A 1 156 ? 13.275 -0.386 24.967 1.00 43.62 156 ASN A C 1
ATOM 1274 O O . ASN A 1 156 ? 12.711 -0.276 26.055 1.00 43.62 156 ASN A O 1
ATOM 1278 N N . THR A 1 157 ? 12.582 -0.347 23.821 1.00 50.50 157 THR A N 1
ATOM 1279 C CA . THR A 1 157 ? 11.114 -0.127 23.752 1.00 50.50 157 THR A CA 1
ATOM 1280 C C . THR A 1 157 ? 10.277 -1.411 23.763 1.00 50.50 157 THR A C 1
ATOM 1282 O O . THR A 1 157 ? 9.054 -1.349 23.846 1.00 50.50 157 THR A O 1
ATOM 1285 N N . TRP A 1 158 ? 10.909 -2.589 23.813 1.00 46.56 158 TRP A N 1
ATOM 1286 C CA . TRP A 1 158 ? 10.252 -3.902 23.964 1.00 46.56 158 TRP A CA 1
ATOM 1287 C C . TRP A 1 158 ? 9.446 -4.083 25.263 1.00 46.56 158 TRP A C 1
ATOM 1289 O O . TRP A 1 158 ? 8.794 -5.107 25.446 1.00 46.56 158 TRP A O 1
ATOM 1299 N N . LYS A 1 159 ? 9.511 -3.119 26.188 1.00 54.47 159 LYS A N 1
ATOM 1300 C CA . LYS A 1 159 ? 8.751 -3.136 27.448 1.00 54.47 159 LYS A CA 1
ATOM 1301 C C . LYS A 1 159 ? 7.314 -2.645 27.294 1.00 54.47 159 LYS A C 1
ATOM 1303 O O . LYS A 1 159 ? 6.499 -2.889 28.179 1.00 54.47 159 LYS A O 1
ATOM 1308 N N . ASP A 1 160 ? 7.015 -1.966 26.196 1.00 65.69 160 ASP A N 1
ATOM 1309 C CA . ASP A 1 160 ? 5.705 -1.397 25.939 1.00 65.69 160 ASP A CA 1
ATOM 1310 C C . ASP A 1 160 ? 4.807 -2.393 25.190 1.00 65.69 160 ASP A C 1
ATOM 1312 O O . ASP A 1 160 ? 5.264 -3.022 24.232 1.00 65.69 160 ASP A O 1
ATOM 1316 N N . PRO A 1 161 ? 3.522 -2.536 25.569 1.00 74.25 161 PRO A N 1
ATOM 1317 C CA . PRO A 1 161 ? 2.606 -3.380 24.818 1.00 74.25 161 PRO A CA 1
ATOM 1318 C C . PRO A 1 161 ? 2.435 -2.843 23.393 1.00 74.25 161 PRO A C 1
ATOM 1320 O O . PRO A 1 161 ? 2.474 -1.631 23.148 1.00 74.25 161 PRO A O 1
ATOM 1323 N N . TYR A 1 162 ? 2.222 -3.763 22.453 1.00 82.12 162 TYR A N 1
ATOM 1324 C CA . TYR A 1 162 ? 1.901 -3.430 21.072 1.00 82.12 162 TYR A CA 1
ATOM 1325 C C . TYR A 1 162 ? 0.627 -2.583 21.005 1.00 82.12 162 TYR A C 1
ATOM 1327 O O . TYR A 1 162 ? -0.393 -2.921 21.612 1.00 82.12 162 TYR A O 1
ATOM 1335 N N . LEU A 1 163 ? 0.676 -1.493 20.241 1.00 83.38 163 LEU A N 1
ATOM 1336 C CA . LEU A 1 163 ? -0.474 -0.626 20.006 1.00 83.38 163 LEU A CA 1
ATOM 1337 C C . LEU A 1 163 ? -1.220 -1.061 18.734 1.00 83.38 163 LEU A C 1
ATOM 1339 O O . LEU A 1 163 ? -0.566 -1.250 17.707 1.00 83.38 163 LEU A O 1
ATOM 1343 N N . PRO A 1 164 ? -2.559 -1.209 18.762 1.00 86.94 164 PRO A N 1
ATOM 1344 C CA . PRO A 1 164 ? -3.352 -1.673 17.620 1.00 86.94 164 PRO A CA 1
ATOM 1345 C C . PRO A 1 164 ? -3.560 -0.551 16.593 1.00 86.94 164 PRO A C 1
ATOM 1347 O O . PRO A 1 164 ? -4.667 -0.049 16.396 1.00 86.94 164 PRO A O 1
ATOM 1350 N N . LEU A 1 165 ? -2.462 -0.130 15.965 1.00 88.31 165 LEU A N 1
ATOM 1351 C CA . LEU A 1 165 ? -2.435 0.930 14.962 1.00 88.31 165 LEU A CA 1
ATOM 1352 C C . LEU A 1 165 ? -2.887 0.392 13.608 1.00 88.31 165 LEU A C 1
ATOM 1354 O O . LEU A 1 165 ? -2.268 -0.509 13.048 1.00 88.31 165 LEU A O 1
ATOM 1358 N N . PHE A 1 166 ? -3.936 0.984 13.057 1.00 91.38 166 PHE A N 1
ATOM 1359 C CA . PHE A 1 166 ? -4.395 0.725 11.704 1.00 91.38 166 PHE A CA 1
ATOM 1360 C C . PHE A 1 166 ? -3.633 1.610 10.717 1.00 91.38 166 PHE A C 1
ATOM 1362 O O . PHE A 1 166 ? -3.546 2.824 10.901 1.00 91.38 166 PHE A O 1
ATOM 1369 N N . ARG A 1 167 ? -3.075 1.010 9.667 1.00 90.25 167 ARG A N 1
ATOM 1370 C CA . ARG A 1 167 ? -2.247 1.709 8.674 1.00 90.25 167 ARG A CA 1
ATOM 1371 C C . ARG A 1 167 ? -2.335 1.056 7.313 1.00 90.25 167 ARG A C 1
ATOM 1373 O O . ARG A 1 167 ? -2.686 -0.115 7.208 1.00 90.25 167 ARG A O 1
ATOM 1380 N N . TYR A 1 168 ? -1.993 1.792 6.268 1.00 90.19 168 TYR A N 1
ATOM 1381 C CA . TYR A 1 168 ? -2.124 1.276 4.911 1.00 90.19 168 TYR A CA 1
ATOM 1382 C C . TYR A 1 168 ? -0.899 0.491 4.411 1.00 90.19 168 TYR A C 1
ATOM 1384 O O . TYR A 1 168 ? -1.001 -0.322 3.488 1.00 90.19 168 TYR A O 1
ATOM 1392 N N . SER A 1 169 ? 0.253 0.711 5.043 1.00 89.75 169 SER A N 1
ATOM 1393 C CA .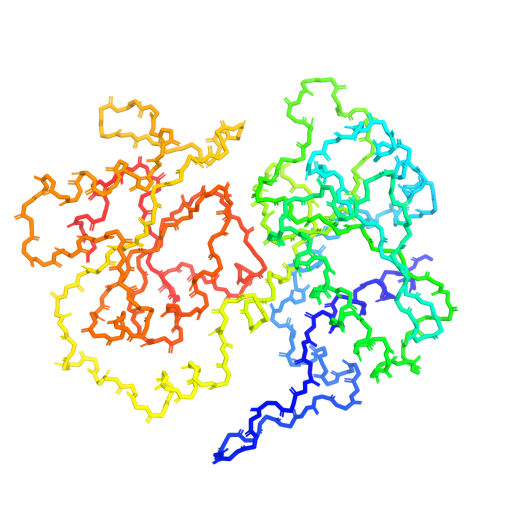 SER A 1 169 ? 1.541 0.106 4.712 1.00 89.75 169 SER A CA 1
ATOM 1394 C C . SER A 1 169 ? 2.241 -0.342 5.991 1.00 89.75 169 SER A C 1
ATOM 1396 O O . SER A 1 169 ? 2.183 0.351 7.005 1.00 89.75 169 SER A O 1
ATOM 1398 N N . ARG A 1 170 ? 2.919 -1.490 5.961 1.00 90.50 170 ARG A N 1
ATOM 1399 C CA . ARG A 1 170 ? 3.779 -1.962 7.057 1.00 90.50 170 ARG A CA 1
ATOM 1400 C C . ARG A 1 170 ? 5.014 -2.697 6.533 1.00 90.50 170 ARG A C 1
ATOM 1402 O O . ARG A 1 170 ? 5.044 -3.090 5.369 1.00 90.50 170 ARG A O 1
ATOM 1409 N N . THR A 1 171 ? 5.998 -2.949 7.389 1.00 87.94 171 THR A N 1
ATOM 1410 C CA . THR A 1 171 ? 7.041 -3.963 7.139 1.00 87.94 171 THR A CA 1
ATOM 1411 C C . THR A 1 171 ? 6.817 -5.175 8.035 1.00 87.94 171 THR A C 1
ATOM 1413 O O . THR A 1 171 ? 5.972 -5.152 8.928 1.00 87.94 171 THR A O 1
ATOM 1416 N N . ALA A 1 172 ? 7.617 -6.227 7.855 1.00 84.44 172 ALA A N 1
ATOM 1417 C CA . ALA A 1 172 ? 7.635 -7.361 8.779 1.00 84.44 172 ALA A CA 1
ATOM 1418 C C . ALA A 1 172 ? 8.126 -7.000 10.202 1.00 84.44 172 ALA A C 1
ATOM 1420 O O . ALA A 1 172 ? 8.109 -7.861 11.078 1.00 84.44 172 ALA A O 1
ATOM 1421 N N . ALA A 1 173 ? 8.630 -5.781 10.435 1.00 80.19 173 ALA A N 1
ATOM 1422 C CA . ALA A 1 173 ? 8.985 -5.276 11.765 1.00 80.19 173 ALA A CA 1
ATOM 1423 C C . ALA A 1 173 ? 7.776 -4.730 12.533 1.00 80.19 173 ALA A C 1
ATOM 1425 O O . ALA A 1 173 ? 7.812 -4.635 13.756 1.00 80.19 173 ALA A O 1
ATOM 1426 N N . SER A 1 174 ? 6.725 -4.349 11.807 1.00 83.94 174 SER A N 1
ATOM 1427 C CA . SER A 1 174 ? 5.566 -3.656 12.350 1.00 83.94 174 SER A CA 1
ATOM 1428 C C . SER A 1 174 ? 4.427 -4.631 12.637 1.00 83.94 174 SER A C 1
ATOM 1430 O O . SER A 1 174 ? 4.126 -5.521 11.841 1.00 83.94 174 SER A O 1
ATOM 1432 N N . VAL A 1 175 ? 3.756 -4.419 13.767 1.00 86.69 175 VAL A N 1
ATOM 1433 C CA . VAL A 1 175 ? 2.541 -5.143 14.179 1.00 86.69 175 VAL A CA 1
ATOM 1434 C C . VAL A 1 175 ? 1.262 -4.442 13.716 1.00 86.69 175 VAL A C 1
ATOM 1436 O O . VAL A 1 175 ? 0.166 -4.862 14.074 1.00 86.69 175 VAL A O 1
ATOM 1439 N N . GLY A 1 176 ? 1.383 -3.366 12.932 1.00 88.56 176 GLY A N 1
ATOM 1440 C CA . GLY A 1 176 ? 0.250 -2.572 12.471 1.00 88.56 176 GLY A CA 1
ATOM 1441 C C . GLY A 1 176 ? -0.799 -3.407 11.732 1.00 88.56 176 GLY A C 1
ATOM 1442 O O . GLY A 1 176 ? -0.472 -4.340 10.992 1.00 88.56 176 GLY A O 1
ATOM 1443 N N . ILE A 1 177 ? -2.065 -3.044 11.916 1.00 91.38 177 ILE A N 1
ATOM 1444 C CA . ILE A 1 177 ? -3.221 -3.675 11.285 1.00 91.38 177 ILE A CA 1
ATOM 1445 C C . ILE A 1 177 ? -3.408 -3.045 9.907 1.00 91.38 177 ILE A C 1
ATOM 1447 O O . ILE A 1 177 ? -3.713 -1.856 9.796 1.00 91.38 177 ILE A O 1
ATOM 1451 N N . LEU A 1 178 ? -3.230 -3.830 8.845 1.00 91.88 178 LEU A N 1
ATOM 1452 C CA . LEU A 1 178 ? -3.332 -3.306 7.489 1.00 91.88 178 LEU A CA 1
ATOM 1453 C C . LEU A 1 178 ? -4.785 -2.993 7.122 1.00 91.88 178 LEU A C 1
ATOM 1455 O O . LEU A 1 178 ? -5.652 -3.874 7.154 1.00 91.88 178 LEU A O 1
ATOM 1459 N N . ILE A 1 179 ? -5.022 -1.747 6.721 1.00 90.62 179 ILE A N 1
ATOM 1460 C CA . ILE A 1 179 ? -6.277 -1.249 6.148 1.00 90.62 179 ILE A CA 1
ATOM 1461 C C . ILE A 1 179 ? -6.045 -0.769 4.712 1.00 90.62 179 ILE A C 1
ATOM 1463 O O . ILE A 1 179 ? -4.912 -0.470 4.345 1.00 90.62 179 ILE A O 1
ATOM 1467 N N . PRO A 1 180 ? -7.079 -0.703 3.862 1.00 87.31 180 PRO A N 1
ATOM 1468 C CA . PRO A 1 180 ? -6.945 -0.140 2.529 1.00 87.31 180 PRO A CA 1
ATOM 1469 C C . PRO A 1 180 ? -6.546 1.340 2.597 1.00 87.31 180 PRO A C 1
ATOM 1471 O O . PRO A 1 180 ? -7.171 2.113 3.315 1.00 87.31 180 PRO A O 1
ATOM 1474 N N . ASP A 1 181 ? -5.612 1.745 1.740 1.00 80.25 181 ASP A N 1
ATOM 1475 C CA . ASP A 1 181 ? -5.246 3.134 1.415 1.00 80.25 181 ASP A CA 1
ATOM 1476 C C . ASP A 1 181 ? -6.350 3.891 0.648 1.00 80.25 181 ASP A C 1
ATOM 1478 O O . ASP A 1 181 ? -6.127 4.942 0.065 1.00 80.25 181 ASP A O 1
ATOM 1482 N N . TRP A 1 182 ? -7.564 3.337 0.575 1.00 73.44 182 TRP A N 1
ATOM 1483 C CA . TRP A 1 182 ? -8.694 3.877 -0.182 1.00 73.44 182 TRP A CA 1
ATOM 1484 C C . TRP A 1 182 ? -8.345 4.529 -1.542 1.00 73.44 182 TRP A C 1
ATOM 1486 O O . TRP A 1 182 ? -8.834 5.630 -1.835 1.00 73.44 182 TRP A O 1
ATOM 1496 N N . PRO A 1 183 ? -7.600 3.851 -2.447 1.00 62.25 183 PRO A N 1
ATOM 1497 C CA . PRO A 1 183 ? -7.197 4.428 -3.731 1.00 62.25 183 PRO A CA 1
ATOM 1498 C C . PRO A 1 183 ? -8.344 4.987 -4.591 1.00 62.25 183 PRO A C 1
ATOM 1500 O O . PRO A 1 183 ? -8.102 5.965 -5.310 1.00 62.25 183 PRO A O 1
ATOM 1503 N N . PRO A 1 184 ? -9.587 4.439 -4.541 1.00 60.03 184 PRO A N 1
ATOM 1504 C CA . PRO A 1 184 ? -10.739 5.048 -5.208 1.00 60.03 184 PRO A CA 1
ATOM 1505 C C . PRO A 1 184 ? -10.993 6.507 -4.823 1.00 60.03 184 PRO A C 1
ATOM 1507 O O . PRO A 1 184 ? -11.368 7.297 -5.685 1.00 60.03 184 PRO A O 1
ATOM 1510 N N . TYR A 1 185 ? -10.755 6.876 -3.563 1.00 62.16 185 TYR A N 1
ATOM 1511 C CA . TYR A 1 185 ? -11.009 8.222 -3.042 1.00 62.16 185 TYR A CA 1
ATOM 1512 C C . TYR A 1 185 ? -9.775 9.134 -3.117 1.00 62.16 185 TYR A C 1
ATOM 1514 O O . TYR A 1 185 ? -9.899 10.356 -3.245 1.00 62.16 185 TYR A O 1
ATOM 1522 N N . GLN A 1 186 ? -8.574 8.554 -3.067 1.00 61.53 186 GLN A N 1
ATOM 1523 C CA . GLN A 1 186 ? -7.327 9.318 -3.055 1.00 61.53 186 GLN A CA 1
ATOM 1524 C C . GLN A 1 186 ? -6.805 9.645 -4.459 1.00 61.53 186 GLN A C 1
ATOM 1526 O O . GLN A 1 186 ? -6.489 10.801 -4.751 1.00 61.53 186 GLN A O 1
ATOM 1531 N N . TYR A 1 187 ? -6.766 8.659 -5.359 1.00 58.75 187 TYR A N 1
ATOM 1532 C CA . TYR A 1 187 ? -5.980 8.758 -6.591 1.00 58.75 187 TYR A CA 1
ATOM 1533 C C . TYR A 1 187 ? -6.787 8.556 -7.870 1.00 58.75 187 TYR A C 1
ATOM 1535 O O . TYR A 1 187 ? -6.207 8.193 -8.894 1.00 58.75 187 TYR A O 1
ATOM 1543 N N . ALA A 1 188 ? -8.106 8.736 -7.834 1.00 56.81 188 ALA A N 1
ATOM 1544 C CA . ALA A 1 188 ? -8.953 8.484 -8.993 1.00 56.81 188 ALA A CA 1
ATOM 1545 C C . ALA A 1 188 ? -8.723 7.078 -9.590 1.00 56.81 188 ALA A C 1
ATOM 1547 O O . ALA A 1 188 ? -8.672 6.916 -10.810 1.00 56.81 188 ALA A O 1
ATOM 1548 N N . LEU A 1 189 ? -8.669 6.023 -8.751 1.00 63.62 189 LEU A N 1
ATOM 1549 C CA . LEU A 1 189 ? -9.166 4.700 -9.184 1.00 63.62 189 LEU A CA 1
ATOM 1550 C C . LEU A 1 189 ? -10.692 4.807 -9.339 1.00 63.62 189 LEU A C 1
ATOM 1552 O O . LEU A 1 189 ? -11.476 4.163 -8.645 1.00 63.62 189 LEU A O 1
ATOM 1556 N N . SER A 1 190 ? -11.096 5.755 -10.170 1.00 67.00 190 SER A N 1
ATOM 1557 C CA . SER A 1 190 ? -12.452 6.208 -10.286 1.00 67.00 190 SER A CA 1
ATOM 1558 C C . SER A 1 190 ? -13.212 5.212 -11.142 1.00 67.00 190 SER A C 1
ATOM 1560 O O . SER A 1 190 ? -12.633 4.358 -11.832 1.00 67.00 190 SER A O 1
ATOM 1562 N N . LYS A 1 191 ? -14.535 5.342 -11.122 1.00 67.44 191 LYS A N 1
ATOM 1563 C CA . LYS A 1 191 ? -15.395 4.619 -12.053 1.00 67.44 191 LYS A CA 1
ATOM 1564 C C . LYS A 1 191 ? -14.891 4.793 -13.483 1.00 67.44 191 LYS A C 1
ATOM 1566 O O . LYS A 1 191 ? -14.880 3.828 -14.235 1.00 67.44 191 LYS A O 1
ATOM 1571 N N . GLU A 1 192 ? -14.453 5.994 -13.843 1.00 74.88 192 GLU A N 1
ATOM 1572 C CA . GLU A 1 192 ? -13.957 6.335 -15.172 1.00 74.88 192 GLU A CA 1
ATOM 1573 C C . GLU A 1 192 ? -12.668 5.578 -15.495 1.00 74.88 192 GLU A C 1
ATOM 1575 O O . GLU A 1 192 ? -12.582 4.992 -16.573 1.00 74.88 192 GLU A O 1
ATOM 1580 N N . PHE A 1 193 ? -11.707 5.516 -14.565 1.00 82.25 193 PHE A N 1
ATOM 1581 C CA . PHE A 1 193 ? -10.466 4.765 -14.772 1.00 82.25 193 PHE A CA 1
ATOM 1582 C C . PHE A 1 193 ? -10.735 3.269 -14.969 1.00 82.25 193 PHE A C 1
ATOM 1584 O O . PHE A 1 193 ? -10.330 2.702 -15.982 1.00 82.25 193 PHE A O 1
ATOM 1591 N N . LEU A 1 194 ? -11.468 2.638 -14.045 1.00 80.88 194 LEU A N 1
ATOM 1592 C CA . LEU A 1 194 ? -11.790 1.210 -14.145 1.00 80.88 194 LEU A CA 1
ATOM 1593 C C . LEU A 1 194 ? -12.653 0.926 -15.380 1.00 80.88 194 LEU A C 1
ATOM 1595 O O . LEU A 1 194 ? -12.408 -0.028 -16.110 1.00 80.88 194 LEU A O 1
ATOM 1599 N N . SER A 1 195 ? -13.634 1.784 -15.668 1.00 77.19 195 SER A N 1
ATOM 1600 C CA . SER A 1 195 ? -14.444 1.698 -16.884 1.00 77.19 195 SER A CA 1
ATOM 1601 C C . SER A 1 195 ? -13.572 1.773 -18.134 1.00 77.19 195 SER A C 1
ATOM 1603 O O . SER A 1 195 ? -13.815 1.026 -19.072 1.00 77.19 195 SER A O 1
ATOM 1605 N N . HIS A 1 196 ? -12.581 2.660 -18.184 1.00 77.25 196 HIS A N 1
ATOM 1606 C CA . HIS A 1 196 ? -11.670 2.753 -19.320 1.00 77.25 196 HIS A CA 1
ATOM 1607 C C . HIS A 1 196 ? -10.822 1.481 -19.458 1.00 77.25 196 HIS A C 1
ATOM 1609 O O . HIS A 1 196 ? -10.798 0.886 -20.536 1.00 77.25 196 HIS A O 1
ATOM 1615 N N . ALA A 1 197 ? -10.213 1.029 -18.356 1.00 81.75 197 ALA A N 1
ATOM 1616 C CA . ALA A 1 197 ? -9.384 -0.173 -18.310 1.00 81.75 197 ALA A CA 1
ATOM 1617 C C . ALA A 1 197 ? -10.145 -1.433 -18.764 1.00 81.75 197 ALA A C 1
ATOM 1619 O O . ALA A 1 197 ? -9.621 -2.217 -19.553 1.00 81.75 197 ALA A O 1
ATOM 1620 N N . TYR A 1 198 ? -11.398 -1.601 -18.324 1.00 79.56 198 TYR A N 1
ATOM 1621 C CA . TYR A 1 198 ? -12.193 -2.798 -18.617 1.00 79.56 198 TYR A CA 1
ATOM 1622 C C . TYR A 1 198 ? -13.006 -2.734 -19.913 1.00 79.56 198 TYR A C 1
ATOM 1624 O O . TYR A 1 198 ? -13.233 -3.778 -20.520 1.00 79.56 198 TYR A O 1
ATOM 1632 N N . LYS A 1 199 ? -13.475 -1.557 -20.357 1.00 80.94 199 LYS A N 1
ATOM 1633 C CA . LYS A 1 199 ? -14.322 -1.469 -21.565 1.00 80.94 199 LYS A CA 1
ATOM 1634 C C . LYS A 1 199 ? -13.525 -1.569 -22.853 1.00 80.94 199 LYS A C 1
ATOM 1636 O O . LYS A 1 199 ? -14.019 -2.144 -23.814 1.00 80.94 199 LYS A O 1
ATOM 1641 N N . ASN A 1 200 ? -12.322 -1.001 -22.875 1.00 79.81 200 ASN A N 1
ATOM 1642 C CA . ASN A 1 200 ? -11.496 -0.940 -24.077 1.00 79.81 200 ASN A CA 1
ATOM 1643 C C . ASN A 1 200 ? -10.056 -1.393 -23.790 1.00 79.81 200 ASN A C 1
ATOM 1645 O O . ASN A 1 200 ? -9.119 -0.648 -24.094 1.00 79.81 200 ASN A O 1
ATOM 1649 N N . PRO A 1 201 ? -9.835 -2.588 -23.203 1.00 86.38 201 PRO A N 1
ATOM 1650 C CA . PRO A 1 201 ? -8.484 -3.052 -22.954 1.00 86.38 201 PRO A CA 1
ATOM 1651 C C . PRO A 1 201 ? -7.769 -3.230 -24.291 1.00 86.38 201 PRO A C 1
ATOM 1653 O O . PRO A 1 201 ? -8.269 -3.888 -25.207 1.00 86.38 201 PRO A O 1
ATOM 1656 N N . LYS A 1 202 ? -6.563 -2.670 -24.407 1.00 91.69 202 LYS A N 1
ATOM 1657 C CA . LYS A 1 202 ? -5.719 -2.929 -25.571 1.00 91.69 202 LYS A CA 1
ATOM 1658 C C . LYS A 1 202 ? -5.339 -4.417 -25.577 1.00 91.69 202 LYS A C 1
ATOM 1660 O O . LYS A 1 202 ? -4.732 -4.874 -24.597 1.00 91.69 202 LYS A O 1
ATOM 1665 N N . PRO A 1 203 ? -5.662 -5.178 -26.644 1.00 94.12 203 PRO A N 1
ATOM 1666 C CA . PRO A 1 203 ? -5.317 -6.593 -26.727 1.00 94.12 203 PRO A CA 1
ATOM 1667 C C . PRO A 1 203 ? -3.817 -6.808 -26.538 1.00 94.12 203 PRO A C 1
ATOM 1669 O O . PRO A 1 203 ? -3.020 -6.031 -27.064 1.00 94.12 203 PRO A O 1
ATOM 1672 N N . TRP A 1 204 ? -3.437 -7.863 -25.815 1.00 95.06 204 TRP A N 1
ATOM 1673 C CA . TRP A 1 204 ? -2.044 -8.139 -25.443 1.00 95.06 204 TRP A CA 1
ATOM 1674 C C . TRP A 1 204 ? -1.078 -8.092 -26.636 1.00 95.06 204 TRP A C 1
ATOM 1676 O O . TRP A 1 204 ? -0.060 -7.409 -26.596 1.00 95.06 204 TRP A O 1
ATOM 1686 N N . ASN A 1 205 ? -1.444 -8.737 -27.746 1.00 96.69 205 ASN A N 1
ATOM 1687 C CA . ASN A 1 205 ? -0.643 -8.787 -28.972 1.00 96.69 205 ASN A CA 1
ATOM 1688 C C . ASN A 1 205 ? -0.484 -7.434 -29.694 1.00 96.69 205 ASN A C 1
ATOM 1690 O O . ASN A 1 205 ? 0.359 -7.325 -30.580 1.00 96.69 205 ASN A O 1
ATOM 1694 N N . LYS A 1 206 ? -1.278 -6.418 -29.336 1.00 97.38 206 LYS A N 1
ATOM 1695 C CA . LYS A 1 206 ? -1.176 -5.048 -29.865 1.00 97.38 206 LYS A CA 1
ATOM 1696 C C . LYS A 1 206 ? -0.371 -4.118 -28.954 1.00 97.38 206 LYS A C 1
ATOM 1698 O O . LYS A 1 206 ? -0.180 -2.952 -29.299 1.00 97.38 206 LYS A O 1
ATOM 1703 N N . ARG A 1 207 ? 0.053 -4.579 -27.776 1.00 97.56 207 ARG A N 1
ATOM 1704 C CA . ARG A 1 207 ? 0.858 -3.783 -26.843 1.00 97.56 207 ARG A CA 1
ATOM 1705 C C . ARG A 1 207 ? 2.308 -3.716 -27.315 1.00 97.56 207 ARG A C 1
ATOM 1707 O O . ARG A 1 207 ? 2.810 -4.640 -27.953 1.00 97.56 207 ARG A O 1
ATOM 1714 N N . ALA A 1 208 ? 2.984 -2.616 -27.001 1.00 97.38 208 ALA A N 1
ATOM 1715 C CA . ALA A 1 208 ? 4.414 -2.494 -27.219 1.00 97.38 208 ALA A CA 1
ATOM 1716 C C . ALA A 1 208 ? 5.130 -3.525 -26.339 1.00 97.38 208 ALA A C 1
ATOM 1718 O O . ALA A 1 208 ? 4.898 -3.561 -25.130 1.00 97.38 208 ALA A O 1
ATOM 1719 N N . ARG A 1 209 ? 5.995 -4.346 -26.948 1.00 96.75 209 ARG A N 1
ATOM 1720 C CA . ARG A 1 209 ? 6.848 -5.326 -26.255 1.00 96.75 209 ARG A CA 1
ATOM 1721 C C . ARG A 1 209 ? 7.976 -4.613 -25.518 1.00 96.75 209 ARG A C 1
ATOM 1723 O O . ARG A 1 209 ? 9.127 -4.655 -25.934 1.00 96.75 209 ARG A O 1
ATOM 1730 N N . LYS A 1 210 ? 7.592 -3.860 -24.499 1.00 96.75 210 LYS A N 1
ATOM 1731 C CA . LYS A 1 210 ? 8.461 -3.007 -23.707 1.00 96.75 210 LYS A CA 1
ATOM 1732 C C . LYS A 1 210 ? 8.034 -3.062 -22.249 1.00 96.75 210 LYS A C 1
ATOM 1734 O O . LYS A 1 210 ? 6.854 -3.275 -21.948 1.00 96.75 210 LYS A O 1
ATOM 1739 N N . MET A 1 211 ? 8.999 -2.835 -21.372 1.00 96.38 211 MET A N 1
ATOM 1740 C CA . MET A 1 211 ? 8.771 -2.535 -19.967 1.00 96.38 211 MET A CA 1
ATOM 1741 C C . MET A 1 211 ? 8.684 -1.023 -19.779 1.00 96.38 211 MET A C 1
ATOM 1743 O O . MET A 1 211 ? 9.503 -0.286 -20.325 1.00 96.38 211 MET A O 1
ATOM 1747 N N . VAL A 1 212 ? 7.716 -0.567 -18.987 1.00 96.19 212 VAL A N 1
ATOM 1748 C CA . VAL A 1 212 ? 7.626 0.827 -18.547 1.00 96.19 212 VAL A CA 1
ATOM 1749 C C . VAL A 1 212 ? 7.923 0.952 -17.054 1.00 96.19 212 VAL A C 1
ATOM 1751 O O . VAL A 1 212 ? 7.405 0.191 -16.241 1.00 96.19 212 VAL A O 1
ATOM 1754 N N . MET A 1 213 ? 8.739 1.936 -16.691 1.00 93.94 213 MET A N 1
ATOM 1755 C CA . MET A 1 213 ? 8.939 2.407 -15.328 1.00 93.94 213 MET A CA 1
ATOM 1756 C C . MET A 1 213 ? 8.709 3.914 -15.320 1.00 93.94 213 MET A C 1
ATOM 1758 O O . MET A 1 213 ? 9.317 4.648 -16.100 1.00 93.94 213 MET A O 1
ATOM 1762 N N . SER A 1 214 ? 7.846 4.392 -14.430 1.00 91.44 214 SER A N 1
ATOM 1763 C CA . SER A 1 214 ? 7.756 5.825 -14.183 1.00 91.44 214 SER A CA 1
ATOM 1764 C C . SER A 1 214 ? 7.429 6.147 -12.739 1.00 91.44 214 SER A C 1
ATOM 1766 O O . SER A 1 214 ? 6.794 5.353 -12.048 1.00 91.44 214 SER A O 1
ATOM 1768 N N . GLY A 1 215 ? 7.861 7.318 -12.287 1.00 84.50 215 GLY A N 1
ATOM 1769 C CA . GLY A 1 215 ? 7.520 7.890 -10.994 1.00 84.50 215 GLY A CA 1
ATOM 1770 C C . GLY A 1 215 ? 8.606 8.832 -10.493 1.00 84.50 215 GLY A C 1
ATOM 1771 O O . GLY A 1 215 ? 9.774 8.691 -10.844 1.00 84.50 215 GLY A O 1
ATOM 1772 N N . PHE A 1 216 ? 8.216 9.755 -9.619 1.00 79.88 216 PHE A N 1
ATOM 1773 C CA . PHE A 1 216 ? 9.150 10.643 -8.936 1.00 79.88 216 PHE A CA 1
ATOM 1774 C C . PHE A 1 216 ? 10.097 9.864 -8.027 1.00 79.88 216 PHE A C 1
ATOM 1776 O O . PHE A 1 216 ? 9.723 8.824 -7.461 1.00 79.88 216 PHE A O 1
ATOM 1783 N N . ALA A 1 217 ? 11.307 10.393 -7.866 1.00 78.25 217 ALA A N 1
ATOM 1784 C CA . ALA A 1 217 ? 12.260 9.894 -6.896 1.00 78.25 217 ALA A CA 1
ATOM 1785 C C . ALA A 1 217 ? 11.778 10.205 -5.473 1.00 78.25 217 ALA A C 1
ATOM 1787 O O . ALA A 1 217 ? 11.546 11.358 -5.120 1.00 78.25 217 ALA A O 1
ATOM 1788 N N . TYR A 1 218 ? 11.649 9.161 -4.658 1.00 75.19 218 TYR A N 1
ATOM 1789 C CA . TYR A 1 218 ? 11.395 9.280 -3.227 1.00 75.19 218 TYR A CA 1
ATOM 1790 C C . TYR A 1 218 ? 12.511 8.578 -2.467 1.00 75.19 218 TYR A C 1
ATOM 1792 O O . TYR A 1 218 ? 12.994 7.524 -2.898 1.00 75.19 218 TYR A O 1
ATOM 1800 N N . HIS A 1 219 ? 12.910 9.154 -1.339 1.00 76.19 219 HIS A N 1
ATOM 1801 C CA . HIS A 1 219 ? 13.725 8.438 -0.368 1.00 76.19 219 HIS A CA 1
ATOM 1802 C C . HIS A 1 219 ? 12.888 7.339 0.269 1.00 76.19 219 HIS A C 1
ATOM 1804 O O . HIS A 1 219 ? 11.699 7.527 0.532 1.00 76.19 219 HIS A O 1
ATOM 1810 N N . ARG A 1 220 ? 13.502 6.180 0.487 1.00 78.81 220 ARG A N 1
ATOM 1811 C CA . ARG A 1 220 ? 12.861 5.120 1.248 1.00 78.81 220 ARG A CA 1
ATOM 1812 C C . ARG A 1 220 ? 13.034 5.403 2.737 1.00 78.81 220 ARG A C 1
ATOM 1814 O O . ARG A 1 220 ? 14.005 6.032 3.153 1.00 78.81 220 ARG A O 1
ATOM 1821 N N . ALA A 1 221 ? 12.088 4.945 3.550 1.00 69.94 221 ALA A N 1
ATOM 1822 C CA . ALA A 1 221 ? 12.319 4.884 4.984 1.00 69.94 221 ALA A CA 1
ATOM 1823 C C . ALA A 1 221 ? 13.379 3.799 5.256 1.00 69.94 221 ALA A C 1
ATOM 1825 O O . ALA A 1 221 ? 13.063 2.607 5.258 1.00 69.94 221 ALA A O 1
ATOM 1826 N N . ASP A 1 222 ? 14.632 4.215 5.451 1.00 64.81 222 ASP A N 1
ATOM 1827 C CA . ASP A 1 222 ? 15.802 3.325 5.571 1.00 64.81 222 ASP A CA 1
ATOM 1828 C C . ASP A 1 222 ? 15.999 2.732 6.981 1.00 64.81 222 ASP A C 1
ATOM 1830 O O . ASP A 1 222 ? 17.022 2.102 7.262 1.00 64.81 222 ASP A O 1
ATOM 1834 N N . TYR A 1 223 ? 15.029 2.931 7.877 1.00 67.06 223 TYR A N 1
ATOM 1835 C CA . TYR A 1 223 ? 15.116 2.501 9.275 1.00 67.06 223 TYR A CA 1
ATOM 1836 C C . TYR A 1 223 ? 15.034 0.974 9.447 1.00 67.06 223 TYR A C 1
ATOM 1838 O O . TYR A 1 223 ? 15.628 0.444 10.381 1.00 67.06 223 TYR A O 1
ATOM 1846 N N . ASP A 1 224 ? 14.355 0.261 8.539 1.00 71.00 224 ASP A N 1
ATOM 1847 C CA . ASP A 1 224 ? 14.258 -1.205 8.561 1.00 71.00 224 ASP A CA 1
ATOM 1848 C C . ASP A 1 224 ? 15.209 -1.812 7.521 1.00 71.00 224 ASP A C 1
ATOM 1850 O O . ASP A 1 224 ? 15.055 -1.622 6.316 1.00 71.00 224 ASP A O 1
ATOM 1854 N N . TRP A 1 225 ? 16.177 -2.614 7.963 1.00 75.56 225 TRP A N 1
ATOM 1855 C CA . TRP A 1 225 ? 17.117 -3.294 7.063 1.00 75.56 225 TRP A CA 1
ATOM 1856 C C . TRP A 1 225 ? 16.418 -4.181 6.014 1.00 75.56 225 TRP A C 1
ATOM 1858 O O . TRP A 1 225 ? 16.981 -4.464 4.960 1.00 75.56 225 TRP A O 1
ATOM 1868 N N . ARG A 1 226 ? 15.168 -4.601 6.255 1.00 79.38 226 ARG A N 1
ATOM 1869 C CA . ARG A 1 226 ? 14.366 -5.384 5.299 1.00 79.38 226 ARG A CA 1
ATOM 1870 C C . ARG A 1 226 ? 13.873 -4.552 4.111 1.00 79.38 226 ARG A C 1
ATOM 1872 O O . ARG A 1 226 ? 13.611 -5.111 3.037 1.00 79.38 226 ARG A O 1
ATOM 1879 N N . THR A 1 227 ? 13.762 -3.233 4.266 1.00 81.56 227 THR A N 1
ATOM 1880 C CA . THR A 1 227 ? 13.335 -2.306 3.202 1.00 81.56 227 THR A CA 1
ATOM 1881 C C . THR A 1 227 ? 14.514 -1.752 2.400 1.00 81.56 227 THR A C 1
ATOM 1883 O O . THR A 1 227 ? 14.339 -1.320 1.256 1.00 81.56 227 THR A O 1
ATOM 1886 N N . GLN A 1 228 ? 15.726 -1.854 2.953 1.00 85.12 228 GLN A N 1
ATOM 1887 C CA . GLN A 1 228 ? 16.980 -1.429 2.334 1.00 85.12 228 GLN A CA 1
ATOM 1888 C C . GLN A 1 228 ? 17.301 -2.219 1.067 1.00 85.12 228 GLN A C 1
ATOM 1890 O O . GLN A 1 228 ? 17.354 -3.449 1.071 1.00 85.12 228 GLN A O 1
ATOM 1895 N N . ARG A 1 229 ? 17.543 -1.524 -0.042 1.00 87.00 229 ARG A N 1
ATOM 1896 C CA . ARG A 1 229 ? 17.989 -2.149 -1.294 1.00 87.00 229 ARG A CA 1
ATOM 1897 C C . ARG A 1 229 ? 19.412 -1.736 -1.594 1.00 87.00 229 ARG A C 1
ATOM 1899 O O . ARG A 1 229 ? 19.826 -0.639 -1.245 1.00 87.00 229 ARG A O 1
ATOM 1906 N N . TYR A 1 230 ? 20.151 -2.617 -2.249 1.00 87.94 230 TYR A N 1
ATOM 1907 C CA . TYR A 1 230 ? 21.556 -2.394 -2.554 1.00 87.94 230 TYR A CA 1
ATOM 1908 C C . TYR A 1 230 ? 21.748 -2.222 -4.055 1.00 87.94 230 TYR A C 1
ATOM 1910 O O . TYR A 1 230 ? 21.046 -2.826 -4.872 1.00 87.94 230 TYR A O 1
ATOM 1918 N N . ALA A 1 231 ? 22.698 -1.371 -4.408 1.00 89.62 231 ALA A N 1
ATOM 1919 C CA . ALA A 1 231 ? 23.205 -1.243 -5.756 1.00 89.62 231 ALA A CA 1
ATOM 1920 C C . ALA A 1 231 ? 24.078 -2.453 -6.134 1.00 89.62 231 ALA A C 1
ATOM 1922 O O . ALA A 1 231 ? 24.496 -3.238 -5.282 1.00 89.62 231 ALA A O 1
ATOM 1923 N N . GLU A 1 232 ? 24.394 -2.598 -7.422 1.00 89.94 232 GLU A N 1
ATOM 1924 C CA . GLU A 1 232 ? 25.218 -3.703 -7.941 1.00 89.94 232 GLU A CA 1
ATOM 1925 C C . GLU A 1 232 ? 26.615 -3.792 -7.300 1.00 89.94 232 GLU A C 1
ATOM 1927 O O . GLU A 1 232 ? 27.171 -4.882 -7.177 1.00 89.94 232 GLU A O 1
ATOM 1932 N N . ASN A 1 233 ? 27.177 -2.662 -6.865 1.00 89.94 233 ASN A N 1
ATOM 1933 C CA . ASN A 1 233 ? 28.461 -2.585 -6.158 1.00 89.94 233 ASN A CA 1
ATOM 1934 C C . ASN A 1 233 ? 28.350 -2.900 -4.648 1.00 89.94 233 ASN A C 1
ATOM 1936 O O . ASN A 1 233 ? 29.348 -2.814 -3.937 1.00 89.94 233 ASN A O 1
ATOM 1940 N N . GLY A 1 234 ? 27.153 -3.228 -4.150 1.00 89.12 234 GLY A N 1
ATOM 1941 C CA . GLY A 1 234 ? 26.884 -3.520 -2.743 1.00 89.12 234 GLY A CA 1
ATOM 1942 C C . GLY A 1 234 ? 26.625 -2.299 -1.855 1.00 89.12 234 GLY A C 1
ATOM 1943 O O . GLY A 1 234 ? 26.389 -2.481 -0.664 1.00 89.12 234 GLY A O 1
ATOM 1944 N N . THR A 1 235 ? 26.636 -1.068 -2.381 1.00 90.25 235 THR A N 1
ATOM 1945 C CA . THR A 1 235 ? 26.297 0.122 -1.579 1.00 90.25 235 THR A CA 1
ATOM 1946 C C . THR A 1 235 ? 24.791 0.242 -1.377 1.00 90.25 235 THR A C 1
ATOM 1948 O O . THR A 1 235 ? 24.015 -0.111 -2.264 1.00 90.25 235 THR A O 1
ATOM 1951 N N . LEU A 1 236 ? 24.363 0.769 -0.229 1.00 87.69 236 LEU A N 1
ATOM 1952 C CA . LEU A 1 236 ? 22.951 1.031 0.050 1.00 87.69 236 LEU A CA 1
ATOM 1953 C C . LEU A 1 236 ? 22.380 2.050 -0.954 1.00 87.69 236 LEU A C 1
ATOM 1955 O O . LEU A 1 236 ? 22.930 3.134 -1.136 1.00 87.69 236 LEU A O 1
ATOM 1959 N N . ALA A 1 237 ? 21.266 1.706 -1.594 1.00 87.69 237 ALA A N 1
ATOM 1960 C CA . ALA A 1 237 ? 20.510 2.586 -2.472 1.00 87.69 237 ALA A CA 1
ATOM 1961 C C . ALA A 1 237 ? 19.410 3.295 -1.664 1.00 87.69 237 ALA A C 1
ATOM 1963 O O . ALA A 1 237 ? 18.282 2.818 -1.596 1.00 87.69 237 ALA A O 1
ATOM 1964 N N . HIS A 1 238 ? 19.730 4.451 -1.073 1.00 81.50 238 HIS A N 1
ATOM 1965 C CA . HIS A 1 238 ? 18.803 5.266 -0.259 1.00 81.50 238 HIS A CA 1
ATOM 1966 C C . HIS A 1 238 ? 17.509 5.684 -0.988 1.00 81.50 238 HIS A C 1
ATOM 1968 O O . HIS A 1 238 ? 16.473 5.960 -0.382 1.00 81.50 238 HIS A O 1
ATOM 1974 N N . SER A 1 239 ? 17.555 5.748 -2.320 1.00 86.62 239 SER A N 1
ATOM 1975 C CA . SER A 1 239 ? 16.368 5.855 -3.166 1.00 86.62 239 SER A CA 1
ATOM 1976 C C . SER A 1 239 ? 16.396 4.723 -4.194 1.00 86.62 239 SER A C 1
ATOM 1978 O O . SER A 1 239 ? 16.932 4.903 -5.291 1.00 86.62 239 SER A O 1
ATOM 1980 N N . PRO A 1 240 ? 15.829 3.543 -3.871 1.00 87.12 240 PRO A N 1
ATOM 1981 C CA . PRO A 1 240 ? 15.853 2.388 -4.768 1.00 87.12 240 PRO A CA 1
ATOM 1982 C C . PRO A 1 240 ? 15.229 2.695 -6.129 1.00 87.12 240 PRO A C 1
ATOM 1984 O O . PRO A 1 240 ? 15.717 2.223 -7.149 1.00 87.12 240 PRO A O 1
ATOM 1987 N N . ARG A 1 241 ? 14.193 3.544 -6.167 1.00 87.62 241 ARG A N 1
ATOM 1988 C CA . ARG A 1 241 ? 13.566 3.991 -7.416 1.00 87.62 241 ARG A CA 1
ATOM 1989 C C . ARG A 1 241 ? 14.494 4.866 -8.263 1.00 87.62 241 ARG A C 1
ATOM 1991 O O . ARG A 1 241 ? 14.564 4.640 -9.466 1.00 87.62 241 ARG A O 1
ATOM 1998 N N . MET A 1 242 ? 15.187 5.842 -7.667 1.00 88.44 242 MET A N 1
ATOM 1999 C CA . MET A 1 242 ? 16.145 6.685 -8.400 1.00 88.44 242 MET A CA 1
ATOM 2000 C C . MET A 1 242 ? 17.287 5.829 -8.947 1.00 88.44 242 MET A C 1
ATOM 2002 O O . MET A 1 242 ? 17.549 5.852 -10.146 1.00 88.44 242 MET A O 1
ATOM 2006 N N . TYR A 1 243 ? 17.868 4.988 -8.087 1.00 91.56 243 TYR A N 1
ATOM 2007 C CA . TYR A 1 243 ? 18.923 4.061 -8.475 1.00 91.56 243 TYR A CA 1
ATOM 2008 C C . TYR A 1 243 ? 18.489 3.134 -9.618 1.00 91.56 243 TYR A C 1
ATOM 2010 O O . TYR A 1 243 ? 19.213 2.980 -10.598 1.00 91.56 243 TYR A O 1
ATOM 2018 N N . LEU A 1 244 ? 17.293 2.540 -9.532 1.00 91.12 244 LEU A N 1
ATOM 2019 C CA . LEU A 1 244 ? 16.755 1.711 -10.608 1.00 91.12 244 LEU A CA 1
ATOM 2020 C C . LEU A 1 244 ? 16.559 2.493 -11.906 1.00 91.12 244 LEU A C 1
ATOM 2022 O O . LEU A 1 244 ? 16.888 1.976 -12.968 1.00 91.12 244 LEU A O 1
ATOM 2026 N N . GLY A 1 245 ? 16.041 3.720 -11.835 1.00 91.06 245 GLY A N 1
ATOM 2027 C CA . GLY A 1 245 ? 15.878 4.576 -13.009 1.00 91.06 245 GLY A CA 1
ATOM 2028 C C . GLY A 1 245 ? 17.211 4.834 -13.715 1.00 91.06 245 GLY A C 1
ATOM 2029 O O . GLY A 1 245 ? 17.312 4.631 -14.924 1.00 91.06 245 GLY A O 1
ATOM 2030 N N . GLU A 1 246 ? 18.246 5.196 -12.954 1.00 91.81 246 GLU A N 1
ATOM 2031 C CA . GLU A 1 246 ? 19.609 5.413 -13.458 1.00 91.81 246 GLU A CA 1
ATOM 2032 C C . GLU A 1 246 ? 20.231 4.129 -14.017 1.00 91.81 246 GLU A C 1
ATOM 2034 O O . GLU A 1 246 ? 20.776 4.126 -15.121 1.00 91.81 246 GLU A O 1
ATOM 2039 N N . PHE A 1 247 ? 20.104 3.017 -13.289 1.00 93.69 247 PHE A N 1
ATOM 2040 C CA . PHE A 1 247 ? 20.606 1.710 -13.706 1.00 93.69 247 PHE A CA 1
ATOM 2041 C C . PHE A 1 247 ? 19.985 1.263 -15.036 1.00 93.69 247 PHE A C 1
ATOM 2043 O O . PHE A 1 247 ? 20.693 0.836 -15.950 1.00 93.69 247 PHE A O 1
ATOM 2050 N N . LEU A 1 248 ? 18.663 1.389 -15.167 1.00 92.75 248 LEU A N 1
ATOM 2051 C CA . LEU A 1 248 ? 17.935 1.000 -16.372 1.00 92.75 248 LEU A CA 1
ATOM 2052 C C . LEU A 1 248 ? 18.214 1.942 -17.548 1.00 92.75 248 LEU A C 1
ATOM 2054 O O . LEU A 1 248 ? 18.332 1.469 -18.678 1.00 92.75 248 LEU A O 1
ATOM 2058 N N . ALA A 1 249 ? 18.376 3.245 -17.297 1.00 89.69 249 ALA A N 1
ATOM 2059 C CA . ALA A 1 249 ? 18.807 4.196 -18.319 1.00 89.69 249 ALA A CA 1
ATOM 2060 C C . ALA A 1 249 ? 20.225 3.871 -18.828 1.00 89.69 249 ALA A C 1
ATOM 2062 O O . ALA A 1 249 ? 20.465 3.860 -20.036 1.00 89.69 249 ALA A O 1
ATOM 2063 N N . GLY A 1 250 ? 21.147 3.522 -17.923 1.00 90.75 250 GLY A N 1
ATOM 2064 C CA . GLY A 1 250 ? 22.522 3.136 -18.253 1.00 90.75 250 GLY A CA 1
ATOM 2065 C C . GLY A 1 250 ? 22.648 1.804 -19.004 1.00 90.75 250 GLY A C 1
ATOM 2066 O O . GLY A 1 250 ? 23.618 1.602 -19.731 1.00 90.75 250 GLY A O 1
ATOM 2067 N N . ALA A 1 251 ? 21.660 0.909 -18.892 1.00 90.75 251 ALA A N 1
ATOM 2068 C CA . ALA A 1 251 ? 21.642 -0.361 -19.622 1.00 90.75 251 ALA A CA 1
ATOM 2069 C C . ALA A 1 251 ? 21.441 -0.200 -21.145 1.00 90.75 251 ALA A C 1
ATOM 2071 O O . ALA A 1 251 ? 21.634 -1.167 -21.882 1.00 90.75 251 ALA A O 1
ATOM 2072 N N . ASN A 1 252 ? 21.054 0.995 -21.617 1.00 88.19 252 ASN A N 1
ATOM 2073 C CA . ASN A 1 252 ? 20.866 1.342 -23.032 1.00 88.19 252 ASN A CA 1
ATOM 2074 C C . ASN A 1 252 ? 19.976 0.347 -23.811 1.00 88.19 252 ASN A C 1
ATOM 2076 O O . ASN A 1 252 ? 20.272 -0.067 -24.935 1.00 88.19 252 ASN A O 1
ATOM 2080 N N . ARG A 1 253 ? 18.872 -0.073 -23.185 1.00 91.44 253 ARG A N 1
ATOM 2081 C CA . ARG A 1 253 ? 17.918 -1.045 -23.729 1.00 91.44 253 ARG A CA 1
ATOM 2082 C C . ARG A 1 253 ? 16.710 -0.354 -24.354 1.00 91.44 253 ARG A C 1
ATOM 2084 O O . ARG A 1 253 ? 15.931 0.297 -23.668 1.00 91.44 253 ARG A O 1
ATOM 2091 N N . SER A 1 254 ? 16.519 -0.533 -25.663 1.00 93.75 254 SER A N 1
ATOM 2092 C CA . SER A 1 254 ? 15.412 0.098 -26.413 1.00 93.75 254 SER A CA 1
ATOM 2093 C C . SER A 1 254 ? 14.013 -0.427 -26.045 1.00 93.75 254 SER A C 1
ATOM 2095 O O . SER A 1 254 ? 12.993 0.203 -26.362 1.00 93.75 254 SER A O 1
ATOM 2097 N N . ASP A 1 255 ? 13.962 -1.578 -25.375 1.00 95.31 255 ASP A N 1
ATOM 2098 C CA . ASP A 1 255 ? 12.763 -2.234 -24.867 1.00 95.31 255 ASP A CA 1
ATOM 2099 C C . ASP A 1 255 ? 12.376 -1.789 -23.446 1.00 95.31 255 ASP A C 1
ATOM 2101 O O . ASP A 1 255 ? 11.388 -2.277 -22.897 1.00 95.31 255 ASP A O 1
ATOM 2105 N N . ILE A 1 256 ? 13.092 -0.819 -22.872 1.00 95.31 256 ILE A N 1
ATOM 2106 C CA . ILE A 1 256 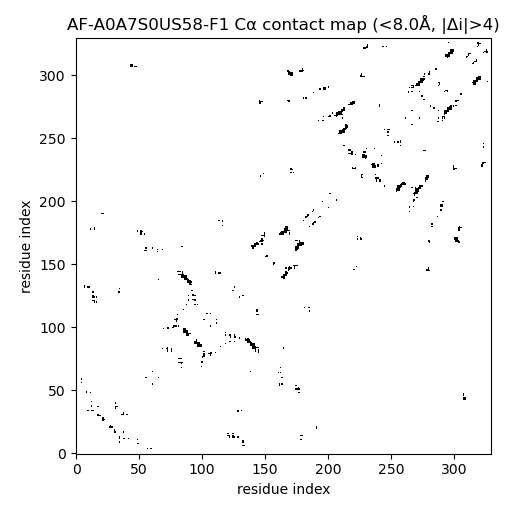? 12.801 -0.240 -21.561 1.00 95.31 256 ILE A CA 1
ATOM 2107 C C . ILE A 1 256 ? 12.481 1.245 -21.723 1.00 95.31 256 ILE A C 1
ATOM 2109 O O . ILE A 1 256 ? 13.210 1.995 -22.367 1.00 95.31 256 ILE A O 1
ATOM 2113 N N . VAL A 1 257 ? 11.364 1.674 -21.141 1.00 95.12 257 VAL A N 1
ATOM 2114 C CA . VAL A 1 257 ? 10.950 3.076 -21.079 1.00 95.12 257 VAL A CA 1
ATOM 2115 C C . VAL A 1 257 ? 11.027 3.528 -19.631 1.00 95.12 257 VAL A C 1
ATOM 2117 O O . VAL A 1 257 ? 10.243 3.071 -18.802 1.00 95.12 257 VAL A O 1
ATOM 2120 N N . VAL A 1 258 ? 11.957 4.435 -19.342 1.00 93.50 258 VAL A N 1
ATOM 2121 C CA . VAL A 1 258 ? 12.062 5.123 -18.052 1.00 93.50 258 VAL A CA 1
ATOM 2122 C C . VAL A 1 258 ? 11.610 6.564 -18.252 1.00 93.50 258 VAL A C 1
ATOM 2124 O O . VAL A 1 258 ? 12.105 7.249 -19.142 1.00 93.50 258 VAL A O 1
ATOM 2127 N N . SER A 1 259 ? 10.652 7.017 -17.451 1.00 91.44 259 SER A N 1
ATOM 2128 C CA . SER A 1 259 ? 10.162 8.399 -17.475 1.00 91.44 259 SER A CA 1
ATOM 2129 C C . SER A 1 259 ? 9.854 8.871 -16.060 1.00 91.44 259 SER A C 1
ATOM 2131 O O . SER A 1 259 ? 9.474 8.080 -15.205 1.00 91.44 259 SER A O 1
ATOM 2133 N N . GLU A 1 260 ? 9.943 10.167 -15.792 1.00 88.19 260 GLU A N 1
ATOM 2134 C CA . GLU A 1 260 ? 9.458 10.713 -14.522 1.00 88.19 260 GLU A CA 1
ATOM 2135 C C . GLU A 1 260 ? 7.931 10.564 -14.417 1.00 88.19 260 GLU A C 1
ATOM 2137 O O . GLU A 1 260 ? 7.405 10.079 -13.413 1.00 88.19 260 GLU A O 1
ATOM 2142 N N . PHE A 1 261 ? 7.214 10.851 -15.506 1.00 90.75 261 PHE A N 1
ATOM 2143 C CA . PHE A 1 261 ? 5.757 10.822 -15.550 1.00 90.75 261 PHE A CA 1
ATOM 2144 C C . PHE A 1 261 ? 5.232 10.157 -16.825 1.00 90.75 261 PHE A C 1
ATOM 2146 O O . PHE A 1 261 ? 5.607 10.520 -17.939 1.00 90.75 261 PHE A O 1
ATOM 2153 N N . ILE A 1 262 ? 4.332 9.191 -16.646 1.00 92.56 262 ILE A N 1
ATOM 2154 C CA . ILE A 1 262 ? 3.487 8.599 -17.685 1.00 92.56 262 ILE A CA 1
ATOM 2155 C C . ILE A 1 262 ? 2.082 8.469 -17.079 1.00 92.56 262 ILE A C 1
ATOM 2157 O O . ILE A 1 262 ? 1.955 7.893 -15.990 1.00 92.56 262 ILE A O 1
ATOM 2161 N N . PRO A 1 263 ? 1.022 8.976 -17.735 1.00 90.62 263 PRO A N 1
ATOM 2162 C CA . PRO A 1 263 ? -0.347 8.784 -17.269 1.00 90.62 263 PRO A CA 1
ATOM 2163 C C . PRO A 1 263 ? -0.671 7.300 -17.072 1.00 90.62 263 PRO A C 1
ATOM 2165 O O . PRO A 1 263 ? -0.356 6.466 -17.917 1.00 90.62 263 PRO A O 1
ATOM 2168 N N . MET A 1 264 ? -1.342 6.951 -15.972 1.00 89.81 264 MET A N 1
ATOM 2169 C CA . MET A 1 264 ? -1.586 5.545 -15.614 1.00 89.81 264 MET A CA 1
ATOM 2170 C C . MET A 1 264 ? -2.312 4.764 -16.723 1.00 89.81 264 MET A C 1
ATOM 2172 O O . MET A 1 264 ? -2.009 3.606 -16.966 1.00 89.81 264 MET A O 1
ATOM 2176 N N . GLN A 1 265 ? -3.238 5.391 -17.446 1.00 89.06 265 GLN A N 1
ATOM 2177 C CA . GLN A 1 265 ? -3.972 4.768 -18.550 1.00 89.06 265 GLN A CA 1
ATOM 2178 C C . GLN A 1 265 ? -3.041 4.300 -19.679 1.00 89.06 265 GLN A C 1
ATOM 2180 O O . GLN A 1 265 ? -3.320 3.302 -20.343 1.00 89.06 265 GLN A O 1
ATOM 2185 N N . GLU A 1 266 ? -1.908 4.976 -19.877 1.00 92.75 266 GLU A N 1
ATOM 2186 C CA . GLU A 1 266 ? -0.944 4.622 -20.914 1.00 92.75 266 GLU A CA 1
ATOM 2187 C C . GLU A 1 266 ? -0.147 3.360 -20.579 1.00 92.75 266 GLU A C 1
ATOM 2189 O O . GLU A 1 266 ? 0.378 2.728 -21.493 1.00 92.75 266 GLU A O 1
ATOM 2194 N N . TYR A 1 267 ? -0.119 2.914 -19.317 1.00 94.69 267 TYR A N 1
ATOM 2195 C CA . TYR A 1 267 ? 0.550 1.666 -18.928 1.00 94.69 267 TYR A CA 1
ATOM 2196 C C . TYR A 1 267 ? -0.070 0.446 -19.628 1.00 94.69 267 TYR A C 1
ATOM 2198 O O . TYR A 1 267 ? 0.625 -0.531 -19.908 1.00 94.69 267 TYR A O 1
ATOM 2206 N N . GLY A 1 268 ? -1.354 0.520 -20.004 1.00 94.19 268 GLY A N 1
ATOM 2207 C CA . GLY A 1 268 ? -2.030 -0.505 -20.805 1.00 94.19 268 GLY A CA 1
ATOM 2208 C C . GLY A 1 268 ? -1.505 -0.628 -22.244 1.00 94.19 268 GLY A C 1
ATOM 2209 O O . GLY A 1 268 ? -1.838 -1.588 -22.941 1.00 94.19 268 GLY A O 1
ATOM 2210 N N . ASN A 1 269 ? -0.669 0.310 -22.710 1.00 96.00 269 ASN A N 1
ATOM 2211 C CA . ASN A 1 269 ? 0.003 0.220 -24.006 1.00 96.00 269 ASN A CA 1
ATOM 2212 C C . ASN A 1 269 ? 1.246 -0.671 -23.992 1.00 96.00 269 ASN A C 1
ATOM 2214 O O . ASN A 1 269 ? 1.711 -1.033 -25.075 1.00 96.00 269 ASN A O 1
ATOM 2218 N N . PHE A 1 270 ? 1.758 -1.024 -22.814 1.00 97.31 270 PHE A N 1
ATOM 2219 C CA . PHE A 1 270 ? 2.981 -1.797 -22.622 1.00 97.31 270 PHE A CA 1
ATOM 2220 C C . PHE A 1 270 ? 2.651 -3.228 -22.197 1.00 97.31 270 PHE A C 1
ATOM 2222 O O . PHE A 1 270 ? 1.632 -3.486 -21.553 1.00 97.31 270 PHE A O 1
ATOM 2229 N N . THR A 1 271 ? 3.503 -4.180 -22.570 1.00 97.25 271 THR A N 1
ATOM 2230 C CA . THR A 1 271 ? 3.379 -5.562 -22.089 1.00 97.25 271 THR A CA 1
ATOM 2231 C C . THR A 1 271 ? 3.769 -5.678 -20.623 1.00 97.25 271 THR A C 1
ATOM 2233 O O . THR A 1 271 ? 3.170 -6.476 -19.910 1.00 97.25 271 THR A O 1
ATOM 2236 N N . MET A 1 272 ? 4.739 -4.880 -20.163 1.00 97.50 272 MET A N 1
ATOM 2237 C CA . MET A 1 272 ? 5.289 -4.976 -18.811 1.00 97.50 272 MET A CA 1
ATOM 2238 C C . MET A 1 272 ? 5.337 -3.615 -18.117 1.00 97.50 272 MET A C 1
ATOM 2240 O O . MET A 1 272 ? 5.601 -2.602 -18.763 1.00 97.50 272 MET A O 1
ATOM 2244 N N . ALA A 1 273 ? 5.132 -3.600 -16.802 1.00 96.88 273 ALA A N 1
ATOM 2245 C CA . ALA A 1 273 ? 5.325 -2.432 -15.949 1.00 96.88 273 ALA A CA 1
ATOM 2246 C C . ALA A 1 273 ? 6.164 -2.806 -14.724 1.00 96.88 273 ALA A C 1
ATOM 2248 O O . ALA A 1 273 ? 5.892 -3.816 -14.077 1.00 96.88 273 ALA A O 1
ATOM 2249 N N . LEU A 1 274 ? 7.173 -1.991 -14.415 1.00 96.38 274 LEU A N 1
ATOM 2250 C CA . LEU A 1 274 ? 7.986 -2.124 -13.212 1.00 96.38 274 LEU A CA 1
ATOM 2251 C C . LEU A 1 274 ? 7.358 -1.318 -12.071 1.00 96.38 274 LEU A C 1
ATOM 2253 O O . LEU A 1 274 ? 7.437 -0.087 -12.044 1.00 96.38 274 LEU A O 1
ATOM 2257 N N . HIS A 1 275 ? 6.755 -2.026 -11.120 1.00 94.94 275 HIS A N 1
ATOM 2258 C CA . HIS A 1 275 ? 6.226 -1.461 -9.884 1.00 94.94 275 HIS A CA 1
ATOM 2259 C C . HIS A 1 275 ? 7.347 -1.325 -8.856 1.00 94.94 275 HIS A C 1
ATOM 2261 O O . HIS A 1 275 ? 8.002 -2.309 -8.507 1.00 94.94 275 HIS A O 1
ATOM 2267 N N . THR A 1 276 ? 7.525 -0.118 -8.328 1.00 92.50 276 THR A N 1
ATOM 2268 C CA . THR A 1 276 ? 8.447 0.176 -7.222 1.00 92.50 276 THR A CA 1
ATOM 2269 C C . THR A 1 276 ? 7.698 0.898 -6.119 1.00 92.50 276 THR A C 1
ATOM 2271 O O . THR A 1 276 ? 6.866 1.769 -6.394 1.00 92.50 276 THR A O 1
ATOM 2274 N N . ASP A 1 277 ? 8.019 0.580 -4.873 1.00 90.62 277 ASP A N 1
ATOM 2275 C CA . ASP A 1 277 ? 7.441 1.275 -3.725 1.00 90.62 277 ASP A CA 1
ATOM 2276 C C . ASP A 1 277 ? 8.222 2.560 -3.405 1.00 90.62 277 ASP A C 1
ATOM 2278 O O . ASP A 1 277 ? 9.385 2.714 -3.792 1.00 90.62 277 ASP A O 1
ATOM 2282 N N . GLY A 1 278 ? 7.553 3.513 -2.752 1.00 86.88 278 GLY A N 1
ATOM 2283 C CA . GLY A 1 278 ? 8.114 4.815 -2.385 1.00 86.88 278 GLY A CA 1
ATOM 2284 C C . GLY A 1 278 ? 8.634 4.829 -0.947 1.00 86.88 278 GLY A C 1
ATOM 2285 O O . GLY A 1 278 ? 9.375 3.932 -0.541 1.00 86.88 278 GLY A O 1
ATOM 2286 N N . ILE A 1 279 ? 8.223 5.855 -0.192 1.00 85.81 279 ILE A N 1
ATOM 2287 C CA . ILE A 1 279 ? 8.462 5.970 1.258 1.00 85.81 279 ILE A CA 1
ATOM 2288 C C . ILE A 1 279 ? 7.814 4.788 2.004 1.00 85.81 279 ILE A C 1
ATOM 2290 O O . ILE A 1 279 ? 8.421 4.222 2.910 1.00 85.81 279 ILE A O 1
ATOM 2294 N N . GLY A 1 280 ? 6.617 4.392 1.567 1.00 87.50 280 GLY A N 1
ATOM 2295 C CA . GLY A 1 280 ? 5.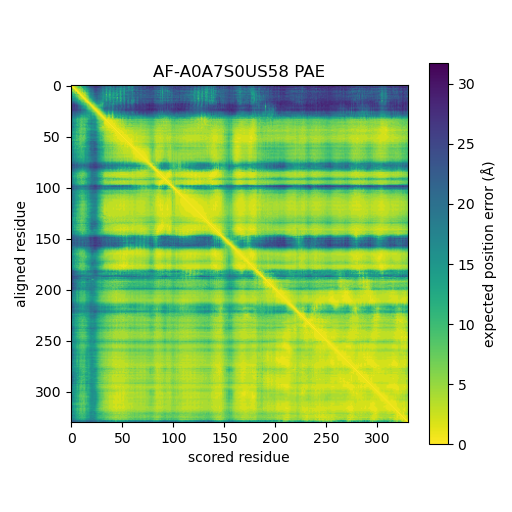937 3.151 1.924 1.00 87.50 280 GLY A CA 1
ATOM 2296 C C . GLY A 1 280 ? 5.418 2.435 0.676 1.00 87.50 280 GLY A C 1
ATOM 2297 O O . GLY A 1 280 ? 5.871 2.693 -0.447 1.00 87.50 280 GLY A O 1
ATOM 2298 N N . PHE A 1 281 ? 4.443 1.545 0.857 1.00 88.62 281 PHE A N 1
ATOM 2299 C CA . PHE A 1 281 ? 3.774 0.879 -0.258 1.00 88.62 281 PHE A CA 1
ATOM 2300 C C . PHE A 1 281 ? 3.162 1.884 -1.244 1.00 88.62 281 PHE A C 1
ATOM 2302 O O . PHE A 1 281 ? 2.508 2.847 -0.848 1.00 88.62 281 PHE A O 1
ATOM 2309 N N . SER A 1 282 ? 3.319 1.635 -2.545 1.00 88.38 282 SER A N 1
ATOM 2310 C CA . SER A 1 282 ? 2.695 2.467 -3.567 1.00 88.38 282 SER A CA 1
ATOM 2311 C C . SER A 1 282 ? 1.272 2.011 -3.902 1.00 88.38 282 SER A C 1
ATOM 2313 O O . SER A 1 282 ? 1.053 0.944 -4.477 1.00 88.38 282 SER A O 1
ATOM 2315 N N . SER A 1 283 ? 0.313 2.917 -3.698 1.00 86.19 283 SER A N 1
ATOM 2316 C CA . SER A 1 283 ? -1.111 2.796 -4.064 1.00 86.19 283 SER A CA 1
ATOM 2317 C C . SER A 1 283 ? -1.398 2.585 -5.563 1.00 86.19 283 SER A C 1
ATOM 2319 O O . SER A 1 283 ? -2.551 2.466 -5.994 1.00 86.19 283 SER A O 1
ATOM 2321 N N . ARG A 1 284 ? -0.357 2.553 -6.404 1.00 87.94 284 ARG A N 1
ATOM 2322 C CA . ARG A 1 284 ? -0.459 2.308 -7.845 1.00 87.94 284 ARG A CA 1
ATOM 2323 C C . ARG A 1 284 ? -0.733 0.856 -8.199 1.00 87.94 284 ARG A C 1
ATOM 2325 O O . ARG A 1 284 ? -1.377 0.624 -9.219 1.00 87.94 284 ARG A O 1
ATOM 2332 N N . LEU A 1 285 ? -0.300 -0.099 -7.379 1.00 90.19 285 LEU A N 1
ATOM 2333 C CA . LEU A 1 285 ? -0.333 -1.519 -7.738 1.00 90.19 285 LEU A CA 1
ATOM 2334 C C . LEU A 1 285 ? -1.726 -2.010 -8.188 1.00 90.19 285 LEU A C 1
ATOM 2336 O O . LEU A 1 285 ? -1.813 -2.643 -9.242 1.00 90.19 285 LEU A O 1
ATOM 2340 N N . PRO A 1 286 ? -2.843 -1.679 -7.499 1.00 87.19 286 PRO A N 1
ATOM 2341 C CA . PRO A 1 286 ? -4.171 -2.095 -7.957 1.00 87.19 286 PRO A CA 1
ATOM 2342 C C . PRO A 1 286 ? -4.551 -1.515 -9.327 1.00 87.19 286 PRO A C 1
ATOM 2344 O O . PRO A 1 286 ? -5.247 -2.168 -10.106 1.00 87.19 286 PRO A O 1
ATOM 2347 N N . LYS A 1 287 ? -4.086 -0.299 -9.646 1.00 87.25 287 LYS A N 1
ATOM 2348 C CA . LYS A 1 287 ? -4.322 0.331 -10.953 1.00 87.25 287 LYS A CA 1
ATOM 2349 C C . LYS A 1 287 ? -3.574 -0.409 -12.045 1.00 87.25 287 LYS A C 1
ATOM 2351 O O . LYS A 1 287 ? -4.170 -0.737 -13.065 1.00 87.25 287 LYS A O 1
ATOM 2356 N N . GLU A 1 288 ? -2.301 -0.696 -11.817 1.00 91.56 288 GLU A N 1
ATOM 2357 C CA . GLU A 1 288 ? -1.449 -1.372 -12.792 1.00 91.56 288 GLU A CA 1
ATOM 2358 C C . GLU A 1 288 ? -1.968 -2.783 -13.097 1.00 91.56 288 GLU A C 1
ATOM 2360 O O . GLU A 1 288 ? -2.123 -3.143 -14.265 1.00 91.56 288 GLU A O 1
ATOM 2365 N N . LEU A 1 289 ? -2.361 -3.532 -12.059 1.00 90.94 289 LEU A N 1
ATOM 2366 C CA . LEU A 1 289 ? -2.995 -4.846 -12.203 1.00 90.94 289 LEU A CA 1
ATOM 2367 C C . LEU A 1 289 ? -4.288 -4.777 -13.034 1.00 90.94 289 LEU A C 1
ATOM 2369 O O . LEU A 1 289 ? -4.528 -5.637 -13.881 1.00 90.94 289 LEU A O 1
ATOM 2373 N N . SER A 1 290 ? -5.108 -3.735 -12.848 1.00 90.00 290 SER A N 1
ATOM 2374 C CA . SER A 1 290 ? -6.381 -3.592 -13.572 1.00 90.00 290 SER A CA 1
ATOM 2375 C C . SER A 1 290 ? -6.232 -3.335 -15.078 1.00 90.00 290 SER A C 1
ATOM 2377 O O . SER A 1 290 ? -7.177 -3.551 -15.833 1.00 90.00 290 SER A O 1
ATOM 2379 N N . LEU A 1 291 ? -5.049 -2.914 -15.540 1.00 91.94 291 LEU A N 1
ATO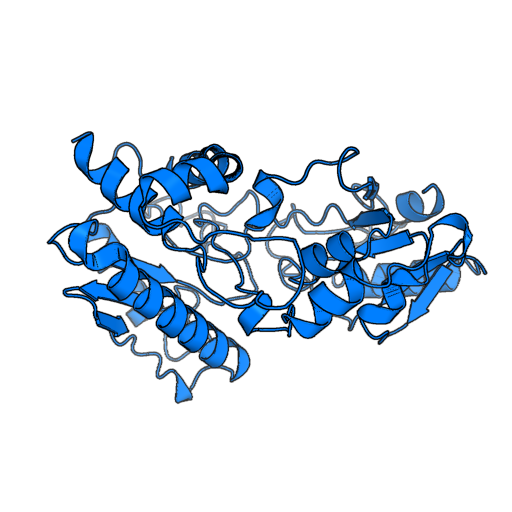M 2380 C CA . LEU A 1 291 ? -4.768 -2.679 -16.961 1.00 91.94 291 LEU A CA 1
ATOM 2381 C C . LEU A 1 291 ? -4.400 -3.969 -17.712 1.00 91.94 291 LEU A C 1
ATOM 2383 O O . LEU A 1 291 ? -4.215 -3.946 -18.933 1.00 91.94 291 LEU A O 1
ATOM 2387 N N . GLY A 1 292 ? -4.265 -5.099 -17.009 1.00 92.44 292 GLY A N 1
ATOM 2388 C CA . GLY A 1 292 ? -3.846 -6.377 -17.590 1.00 92.44 292 GLY A CA 1
ATOM 2389 C C . GLY A 1 292 ? -2.411 -6.360 -18.127 1.00 92.44 292 GLY A C 1
ATOM 2390 O O . GLY A 1 292 ? -2.094 -7.100 -19.054 1.00 92.44 292 GLY A O 1
ATOM 2391 N N . THR A 1 293 ? -1.573 -5.452 -17.622 1.00 93.94 293 THR A N 1
ATOM 2392 C CA . THR A 1 293 ? -0.132 -5.396 -17.905 1.00 93.94 293 THR A CA 1
ATOM 2393 C C . THR A 1 293 ? 0.590 -6.391 -16.995 1.00 93.94 293 THR A C 1
ATOM 2395 O O . THR A 1 293 ? 0.203 -6.548 -15.838 1.00 93.94 293 THR A O 1
ATOM 2398 N N . LEU A 1 294 ? 1.626 -7.077 -17.492 1.00 96.81 294 LEU A N 1
ATOM 2399 C CA . LEU A 1 294 ? 2.447 -7.938 -16.639 1.00 96.81 294 LEU A CA 1
ATOM 2400 C C . LEU A 1 294 ? 3.238 -7.063 -15.666 1.00 96.81 294 LEU A C 1
ATOM 2402 O O . LEU A 1 294 ? 4.009 -6.201 -16.084 1.00 96.81 294 LEU A O 1
ATOM 2406 N N . ILE A 1 295 ? 3.048 -7.287 -14.371 1.00 97.62 295 ILE A N 1
ATOM 2407 C CA . ILE A 1 295 ? 3.706 -6.485 -13.343 1.00 97.62 295 ILE A CA 1
ATOM 2408 C C . ILE A 1 295 ? 5.001 -7.163 -12.921 1.00 97.62 295 ILE A C 1
ATOM 2410 O O . ILE A 1 295 ? 4.977 -8.276 -12.397 1.00 97.62 295 ILE A O 1
ATOM 2414 N N . LEU A 1 296 ? 6.119 -6.472 -13.120 1.00 97.56 296 LEU A N 1
ATOM 2415 C CA . LEU A 1 296 ? 7.385 -6.765 -12.462 1.00 97.56 296 LEU A CA 1
ATOM 2416 C C . LEU A 1 296 ? 7.391 -5.957 -11.169 1.00 97.56 296 LEU A C 1
ATOM 2418 O O . LEU A 1 296 ? 7.451 -4.733 -11.207 1.00 97.56 296 LEU A O 1
ATOM 2422 N N . ARG A 1 297 ? 7.257 -6.608 -10.019 1.00 96.06 297 ARG A N 1
ATOM 2423 C CA . ARG A 1 297 ? 7.139 -5.912 -8.738 1.00 96.06 297 ARG A CA 1
ATOM 2424 C C . ARG A 1 297 ? 8.427 -6.014 -7.953 1.00 96.06 297 ARG A C 1
ATOM 2426 O O . ARG A 1 297 ? 8.861 -7.114 -7.614 1.00 96.06 297 ARG A O 1
ATOM 2433 N N . GLU A 1 298 ? 8.984 -4.865 -7.604 1.00 93.88 298 GLU A N 1
ATOM 2434 C CA . GLU A 1 298 ? 10.053 -4.778 -6.623 1.00 93.88 298 GLU A CA 1
ATOM 2435 C C . GLU A 1 298 ? 9.643 -5.488 -5.325 1.00 93.88 298 GLU A C 1
ATOM 2437 O O . GLU A 1 298 ? 8.619 -5.182 -4.710 1.00 93.88 298 GLU A O 1
ATOM 2442 N N . SER A 1 299 ? 10.470 -6.422 -4.874 1.00 92.81 299 SER A N 1
ATOM 2443 C CA . SER A 1 299 ? 10.350 -6.995 -3.540 1.00 92.81 299 SER A CA 1
ATOM 2444 C C . SER A 1 299 ? 10.838 -5.946 -2.550 1.00 92.81 299 SER A C 1
ATOM 2446 O O . SER A 1 299 ? 11.991 -6.023 -2.175 1.00 92.81 299 SER A O 1
ATOM 2448 N N . SER A 1 300 ? 10.032 -4.950 -2.165 1.00 90.56 300 SER A N 1
ATOM 2449 C CA . SER A 1 300 ? 10.439 -3.767 -1.369 1.00 90.56 300 SER A CA 1
ATOM 2450 C C . SER A 1 300 ? 10.510 -3.994 0.147 1.00 90.56 300 SER A C 1
ATOM 2452 O O . SER A 1 300 ? 11.093 -3.189 0.864 1.00 90.56 300 SER A O 1
ATOM 2454 N N . GLY A 1 301 ? 9.937 -5.093 0.647 1.00 89.38 301 GLY A N 1
ATOM 2455 C CA . GLY A 1 301 ? 9.777 -5.341 2.085 1.00 89.38 301 GLY A CA 1
ATOM 2456 C C . GLY A 1 301 ? 8.559 -4.639 2.697 1.00 89.38 301 GLY A C 1
ATOM 2457 O O . GLY A 1 301 ? 8.183 -4.963 3.825 1.00 89.38 301 GLY A O 1
ATOM 2458 N N . TYR A 1 302 ? 7.905 -3.745 1.949 1.00 91.38 302 TYR A N 1
ATOM 2459 C CA . TYR A 1 302 ? 6.610 -3.192 2.318 1.00 91.38 302 TYR A CA 1
ATOM 2460 C C . TYR A 1 302 ? 5.487 -4.166 1.985 1.00 91.38 302 TYR A C 1
ATOM 2462 O O . TYR A 1 302 ? 5.509 -4.871 0.976 1.00 91.38 302 TYR A O 1
ATOM 2470 N N . THR A 1 303 ? 4.499 -4.198 2.868 1.00 91.25 303 THR A N 1
ATOM 2471 C CA . THR A 1 303 ? 3.271 -4.971 2.731 1.00 91.25 303 THR A CA 1
ATOM 2472 C C . THR A 1 303 ? 2.093 -4.019 2.863 1.00 91.25 303 THR A C 1
ATOM 2474 O O . THR A 1 303 ? 2.048 -3.219 3.798 1.00 91.25 303 THR A O 1
ATOM 2477 N N . SER A 1 304 ? 1.135 -4.120 1.953 1.00 90.94 304 SER A N 1
ATOM 2478 C CA . SER A 1 304 ? -0.139 -3.412 2.011 1.00 90.94 304 SER A CA 1
ATOM 2479 C C . SER A 1 304 ? -1.305 -4.352 2.234 1.00 90.94 304 SER A C 1
ATOM 2481 O O . SER A 1 304 ? -1.189 -5.578 2.218 1.00 90.94 304 SER A O 1
ATOM 2483 N N . PHE A 1 305 ? -2.478 -3.749 2.368 1.00 88.94 305 PHE A N 1
ATOM 2484 C CA . PHE A 1 305 ? -3.744 -4.452 2.399 1.00 88.94 305 PHE A CA 1
ATOM 2485 C C . PHE A 1 305 ? -3.925 -5.498 1.277 1.00 88.94 305 PHE A C 1
ATOM 2487 O O . PHE A 1 305 ? -4.438 -6.596 1.513 1.00 88.94 305 PHE A O 1
ATOM 2494 N N . TRP A 1 306 ? -3.479 -5.182 0.059 1.00 88.06 306 TRP A N 1
ATOM 2495 C CA . TRP A 1 306 ? -3.695 -6.011 -1.131 1.00 88.06 306 TRP A CA 1
ATOM 2496 C C . TRP A 1 306 ? -2.812 -7.262 -1.165 1.00 88.06 306 TRP A C 1
ATOM 2498 O O . TRP A 1 306 ? -3.206 -8.274 -1.748 1.00 88.06 306 TRP A O 1
ATOM 2508 N N . ASP A 1 307 ? -1.672 -7.234 -0.470 1.00 91.31 307 ASP A N 1
ATOM 2509 C CA . ASP A 1 307 ? -0.681 -8.322 -0.417 1.00 91.31 307 ASP A CA 1
ATOM 2510 C C . ASP A 1 307 ? -1.188 -9.620 0.201 1.00 91.31 307 ASP A C 1
ATOM 2512 O O . ASP A 1 307 ? -0.564 -10.668 0.086 1.00 91.31 307 ASP A O 1
ATOM 2516 N N . ARG A 1 308 ? -2.367 -9.574 0.812 1.00 89.38 308 ARG A N 1
ATOM 2517 C CA . ARG A 1 308 ? -3.036 -10.745 1.375 1.00 89.38 308 ARG A CA 1
ATOM 2518 C C . ARG A 1 308 ? -3.656 -11.653 0.322 1.00 89.38 308 ARG A C 1
ATOM 2520 O O . ARG A 1 308 ? -3.921 -12.816 0.614 1.00 89.38 308 ARG A O 1
ATOM 2527 N N . ILE A 1 309 ? -3.938 -11.115 -0.863 1.00 90.19 309 ILE A N 1
ATOM 2528 C CA . ILE A 1 309 ? -4.627 -11.843 -1.934 1.00 90.19 309 ILE A CA 1
ATOM 2529 C C . ILE A 1 309 ? -3.806 -11.937 -3.218 1.00 90.19 309 ILE A C 1
ATOM 2531 O O . ILE A 1 309 ? -4.048 -12.837 -4.019 1.00 90.19 309 ILE A O 1
ATOM 2535 N N . ILE A 1 310 ? -2.829 -11.048 -3.415 1.00 93.25 310 ILE A N 1
ATOM 2536 C CA . ILE A 1 310 ? -1.897 -11.150 -4.537 1.00 93.25 310 ILE A CA 1
ATOM 2537 C C . ILE A 1 310 ? -0.700 -12.017 -4.155 1.00 93.25 310 ILE A C 1
ATOM 2539 O O . ILE A 1 310 ? -0.239 -12.023 -3.020 1.00 93.25 310 ILE A O 1
ATOM 2543 N N . GLN A 1 311 ? -0.203 -12.774 -5.125 1.00 94.56 311 GLN A N 1
ATOM 2544 C CA . GLN A 1 311 ? 0.828 -13.790 -4.927 1.00 94.56 311 GLN A CA 1
ATOM 2545 C C . GLN A 1 311 ? 1.891 -13.680 -6.023 1.00 94.56 311 GLN A C 1
ATOM 2547 O O . GLN A 1 311 ? 1.525 -13.480 -7.191 1.00 94.56 311 GLN A O 1
ATOM 2552 N N . PRO A 1 312 ? 3.182 -13.837 -5.674 1.00 96.00 312 PRO A N 1
ATOM 2553 C CA . PRO A 1 312 ? 4.261 -13.854 -6.651 1.00 96.00 312 PRO A CA 1
ATOM 2554 C C . PRO A 1 312 ? 4.081 -15.027 -7.616 1.00 96.00 312 PRO A C 1
ATOM 2556 O O . PRO A 1 312 ? 3.597 -16.090 -7.233 1.00 96.00 312 PRO A O 1
ATOM 2559 N N . TRP A 1 313 ? 4.462 -14.819 -8.872 1.00 96.25 313 TRP A N 1
ATOM 2560 C CA . TRP A 1 313 ? 4.354 -15.756 -9.999 1.00 96.25 313 TRP A CA 1
ATOM 2561 C C . TRP A 1 313 ? 2.931 -16.151 -10.417 1.00 96.25 313 TRP A C 1
ATOM 2563 O O . TRP A 1 313 ? 2.762 -16.775 -11.459 1.00 96.25 313 TRP A O 1
ATOM 2573 N N . VAL A 1 314 ? 1.909 -15.749 -9.657 1.00 96.31 314 VAL A N 1
ATOM 2574 C CA . VAL A 1 314 ? 0.493 -15.893 -10.028 1.00 96.31 314 VAL A CA 1
ATOM 2575 C C . VAL A 1 314 ? -0.055 -14.571 -10.561 1.00 96.31 314 VAL A C 1
ATOM 2577 O O . VAL A 1 314 ? -0.687 -14.537 -11.611 1.00 96.31 314 VAL A O 1
ATOM 2580 N N . HIS A 1 315 ? 0.204 -13.475 -9.843 1.00 96.38 315 HIS A N 1
ATOM 2581 C CA . HIS A 1 315 ? -0.351 -12.153 -10.154 1.00 96.38 315 HIS A CA 1
ATOM 2582 C C . HIS A 1 315 ? 0.707 -11.156 -10.644 1.00 96.38 315 HIS A C 1
ATOM 2584 O O . HIS A 1 315 ? 0.381 -10.205 -11.347 1.00 96.38 315 HIS A O 1
ATOM 2590 N N . TYR A 1 316 ? 1.967 -11.352 -10.254 1.00 97.25 316 TYR A N 1
ATOM 2591 C CA . TYR A 1 316 ? 3.092 -10.489 -10.615 1.00 97.25 316 TYR A CA 1
ATOM 2592 C C . TYR A 1 316 ? 4.407 -11.276 -10.568 1.00 97.25 316 TYR A C 1
ATOM 2594 O O . TYR A 1 316 ? 4.498 -12.295 -9.887 1.00 97.25 316 TYR A O 1
ATOM 2602 N N . VAL A 1 317 ? 5.443 -10.790 -11.242 1.00 97.06 317 VAL A N 1
ATOM 2603 C CA . VAL A 1 317 ? 6.805 -11.338 -11.195 1.00 97.06 317 VAL A CA 1
ATOM 2604 C C . VAL A 1 317 ? 7.613 -10.562 -10.150 1.00 97.06 317 VAL A C 1
ATOM 2606 O O . VAL A 1 317 ? 7.786 -9.354 -10.311 1.00 97.06 317 VAL A O 1
ATOM 2609 N N . PRO A 1 318 ? 8.082 -11.187 -9.056 1.00 96.00 318 PRO A N 1
ATOM 2610 C CA . PRO A 1 318 ? 8.929 -10.507 -8.084 1.00 96.00 318 PRO A CA 1
ATOM 2611 C C . PRO A 1 318 ? 10.318 -10.236 -8.677 1.00 96.00 318 PRO A C 1
ATOM 2613 O O . PRO A 1 318 ? 10.957 -11.140 -9.210 1.00 96.00 318 PRO A O 1
ATOM 2616 N N . VAL A 1 319 ? 10.796 -9.003 -8.536 1.00 95.44 319 VAL A N 1
ATOM 2617 C CA . VAL A 1 319 ? 12.123 -8.558 -8.987 1.00 95.44 319 VAL A CA 1
ATOM 2618 C C . VAL A 1 319 ? 12.818 -7.730 -7.908 1.00 95.44 319 VAL A C 1
ATOM 2620 O O . VAL A 1 319 ? 12.198 -7.332 -6.919 1.00 95.44 319 VAL A O 1
ATOM 2623 N N . TYR A 1 320 ? 14.108 -7.469 -8.106 1.00 91.88 320 TYR A N 1
ATOM 2624 C CA . TYR A 1 320 ? 14.963 -6.686 -7.215 1.00 91.88 320 TYR A CA 1
ATOM 2625 C C . TYR A 1 320 ? 14.904 -7.156 -5.753 1.00 91.88 320 TYR A C 1
ATOM 2627 O O . TYR A 1 320 ? 14.804 -6.365 -4.814 1.00 91.88 320 TYR A O 1
ATOM 2635 N N . LYS A 1 321 ? 14.941 -8.477 -5.560 1.00 89.69 321 LYS A N 1
ATOM 2636 C CA . LYS A 1 321 ? 15.030 -9.082 -4.230 1.00 89.69 321 LYS A CA 1
ATOM 2637 C C . LYS A 1 321 ? 16.436 -8.940 -3.662 1.00 89.69 321 LYS A C 1
ATOM 2639 O O . LYS A 1 321 ? 16.585 -8.694 -2.468 1.00 89.69 321 LYS A O 1
ATOM 2644 N N . PHE A 1 322 ? 17.447 -9.086 -4.514 1.00 86.25 322 PHE A N 1
ATOM 2645 C CA . PHE A 1 322 ? 18.850 -8.969 -4.137 1.00 86.25 322 PHE A CA 1
ATOM 2646 C C . PHE A 1 322 ? 19.565 -7.892 -4.950 1.00 86.25 322 PHE A C 1
ATOM 2648 O O . PHE A 1 322 ? 20.340 -7.127 -4.379 1.00 86.25 322 PHE A O 1
ATOM 2655 N N . ARG A 1 323 ? 19.331 -7.832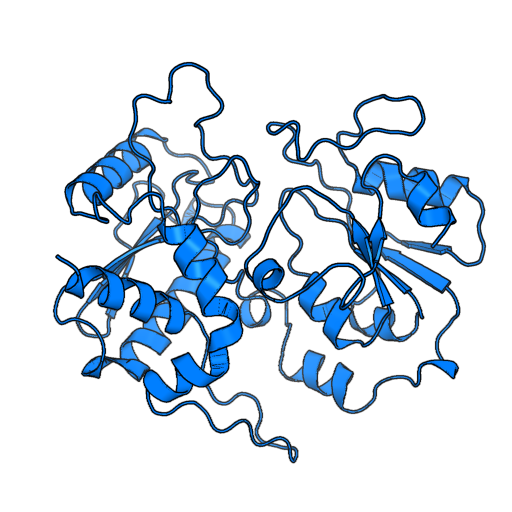 -6.271 1.00 89.19 323 ARG A N 1
ATOM 2656 C CA . ARG A 1 323 ? 20.061 -6.942 -7.195 1.00 89.19 323 ARG A CA 1
ATOM 2657 C C . ARG A 1 323 ? 19.181 -6.389 -8.314 1.00 89.19 323 ARG A C 1
ATOM 2659 O O . ARG A 1 323 ? 18.237 -7.046 -8.747 1.00 89.19 323 ARG A O 1
ATOM 2666 N N . ALA A 1 324 ? 19.505 -5.195 -8.808 1.00 90.31 324 ALA A N 1
ATOM 2667 C CA . ALA A 1 324 ? 18.742 -4.530 -9.866 1.00 90.31 324 ALA A CA 1
ATOM 2668 C C . ALA A 1 324 ? 18.823 -5.289 -11.197 1.00 90.31 324 ALA A C 1
ATOM 2670 O O . ALA A 1 324 ? 17.865 -5.301 -11.971 1.00 90.31 324 ALA A O 1
ATOM 2671 N N . LYS A 1 325 ? 19.932 -5.998 -11.434 1.00 92.62 325 LYS A N 1
ATOM 2672 C CA . LYS A 1 325 ? 20.143 -6.824 -12.628 1.00 92.62 325 LYS A CA 1
ATOM 2673 C C . LYS A 1 325 ? 19.077 -7.906 -12.837 1.00 92.62 325 LYS A C 1
ATOM 2675 O O . LYS A 1 325 ? 18.871 -8.313 -13.976 1.00 92.62 325 LYS A O 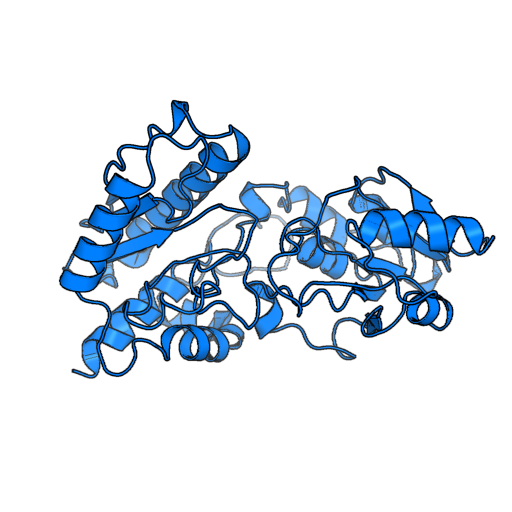1
ATOM 2680 N N . GLU A 1 326 ? 18.367 -8.325 -11.787 1.00 91.06 326 GLU A N 1
ATOM 2681 C CA . GLU A 1 326 ? 17.227 -9.251 -11.883 1.00 91.06 326 GLU A CA 1
ATOM 2682 C C . GLU A 1 326 ? 16.147 -8.749 -12.856 1.00 91.06 326 GLU A C 1
ATOM 2684 O O . GLU A 1 326 ? 15.517 -9.549 -13.541 1.00 91.06 326 GLU A O 1
ATOM 2689 N N . ILE A 1 327 ? 15.973 -7.428 -12.966 1.00 90.56 327 ILE A N 1
ATOM 2690 C CA . ILE A 1 327 ? 14.996 -6.801 -13.868 1.00 90.56 327 ILE A CA 1
ATOM 2691 C C . ILE A 1 327 ? 15.387 -6.993 -15.336 1.00 90.56 327 ILE A C 1
ATOM 2693 O O . ILE A 1 327 ? 14.519 -7.074 -16.193 1.00 90.56 327 ILE A O 1
ATOM 2697 N N . LEU A 1 328 ? 16.683 -7.090 -15.647 1.00 87.62 328 LEU A N 1
ATOM 2698 C CA . LEU A 1 328 ? 17.147 -7.257 -17.027 1.00 87.62 328 LEU A CA 1
ATOM 2699 C C . LEU A 1 328 ? 16.919 -8.678 -17.564 1.00 87.62 328 LEU A C 1
ATOM 2701 O O . LEU A 1 328 ? 17.057 -8.891 -18.770 1.00 87.62 328 LEU A O 1
ATOM 2705 N N . TRP A 1 329 ? 16.633 -9.639 -16.684 1.00 76.06 329 TRP A N 1
ATOM 2706 C CA . TRP A 1 329 ? 16.358 -11.034 -17.040 1.00 76.06 329 TRP A CA 1
ATOM 2707 C C . TRP A 1 329 ? 14.869 -11.346 -17.190 1.00 76.06 329 TRP A C 1
ATOM 2709 O O . TRP A 1 329 ? 14.539 -12.391 -17.749 1.00 76.06 329 TRP A O 1
ATOM 2719 N N . ALA A 1 330 ? 14.007 -10.472 -16.667 1.00 66.56 330 ALA A N 1
ATOM 2720 C CA . ALA A 1 330 ? 12.564 -10.519 -16.872 1.00 66.56 330 ALA A CA 1
ATOM 2721 C C . ALA A 1 330 ? 12.206 -9.965 -18.258 1.00 66.56 330 ALA A C 1
ATOM 2723 O O . ALA A 1 330 ? 11.242 -10.502 -18.851 1.00 66.56 330 ALA A O 1
#

Nearest PDB structures (foldseek):
  5ub5-assembly1_A  TM=7.139E-01  e=1.391E-12  Homo sapiens
  5f87-assembly3_C  TM=6.364E-01  e=1.772E-11  Drosophila melanogaster
  5a01-assembly3_C  TM=5.062E-01  e=4.643E-01  Drosophila melanogaster
  8fuf-assembly1_A  TM=3.070E-01  e=2.112E-01  Homo sapiens
  8fe6-assembly4_G  TM=3.760E-01  e=7.538E-01  Homo sapiens

Solvent-accessible surface area (backbone atoms only — not comparable to full-atom values): 19118 Å² total; per-residue (Å²): 129,77,70,62,60,54,59,55,55,51,53,58,63,42,75,51,88,67,66,90,75,59,90,87,60,101,63,84,76,76,57,55,89,46,69,69,48,39,47,65,74,50,45,73,47,49,63,53,53,52,64,39,44,51,91,35,67,85,79,48,90,48,68,66,60,52,50,52,49,53,53,50,48,63,66,64,56,89,46,52,64,56,85,72,34,46,40,37,36,41,45,95,57,39,63,43,72,53,83,53,87,60,51,60,89,59,31,49,70,68,49,39,50,50,54,52,50,51,49,53,51,52,28,55,34,34,54,73,41,49,92,75,50,70,93,59,71,43,82,43,33,41,30,72,64,53,55,42,73,56,81,60,83,45,98,78,44,82,82,56,80,88,68,83,34,31,24,39,34,31,33,92,88,32,70,50,30,65,36,72,71,49,42,54,79,73,68,58,59,29,63,66,49,54,47,48,36,68,74,65,57,63,54,74,93,76,27,46,85,28,36,39,35,63,50,77,75,41,57,42,55,69,87,45,76,68,48,54,39,40,43,90,89,67,48,79,33,63,27,52,55,45,50,48,49,53,53,56,61,71,64,72,48,92,47,52,45,78,42,61,76,69,66,75,79,59,52,34,47,25,45,27,33,53,48,66,55,44,45,28,53,48,80,54,55,70,58,50,55,59,40,74,27,47,36,38,30,47,53,45,46,57,43,40,46,63,59,56,73,54,45,76,80,77,68,29,41,71,26,43,76,75,36,63,68,53,55,79,76,107